Protein AF-K1SPH3-F1 (afdb_monomer_lite)

Sequence (187 aa):
MFMALGLVLYKLAVGRRSQKADWLALALIYAALWEISPVFGQTNLWMCGACNYLWATVGCCAFLLPWRYYLQQPFASTARMAAGMALAGLLAGWLSENTSAGMLVCLVLAGAVVFKRERRLPAWMATGLAGALVGFALLITARGNFNRASGFSDYDSLLTRYAMRFFACLNMLKDYALPLLFSFAIL

Structure (mmCIF, N/CA/C/O backbone):
data_AF-K1SPH3-F1
#
_entry.id   AF-K1SPH3-F1
#
loop_
_atom_site.group_PDB
_atom_site.id
_atom_site.type_symbol
_atom_site.label_atom_id
_atom_site.label_alt_id
_atom_site.label_comp_id
_atom_site.label_asym_id
_atom_site.label_entity_id
_atom_site.label_seq_id
_atom_site.pdbx_PDB_ins_code
_atom_site.Cartn_x
_atom_site.Cartn_y
_atom_site.Cartn_z
_atom_site.occupancy
_atom_site.B_iso_or_equiv
_atom_site.auth_seq_id
_atom_site.auth_comp_id
_atom_site.auth_asym_id
_atom_site.auth_atom_id
_atom_site.pdbx_PDB_model_num
ATOM 1 N N . MET A 1 1 ? -2.316 14.666 -7.159 1.00 85.19 1 MET A N 1
ATOM 2 C CA . MET A 1 1 ? -2.136 13.272 -6.691 1.00 85.19 1 MET A CA 1
ATOM 3 C C . MET A 1 1 ? -0.996 13.097 -5.702 1.00 85.19 1 MET A C 1
ATOM 5 O O . MET A 1 1 ? -1.220 12.431 -4.706 1.00 85.19 1 MET A O 1
ATOM 9 N N . PHE A 1 2 ? 0.167 13.731 -5.885 1.00 87.56 2 PHE A N 1
ATOM 10 C CA . PHE A 1 2 ? 1.271 13.633 -4.915 1.00 87.56 2 PHE A CA 1
ATOM 11 C C . PHE A 1 2 ? 0.861 14.073 -3.500 1.00 87.56 2 PHE A C 1
ATOM 13 O O . PHE A 1 2 ? 1.042 13.334 -2.537 1.00 87.56 2 PHE A O 1
ATOM 20 N N . MET A 1 3 ? 0.151 15.203 -3.400 1.00 90.38 3 MET A N 1
ATOM 21 C CA . MET A 1 3 ? -0.442 15.651 -2.134 1.00 90.38 3 MET A CA 1
ATOM 22 C C . MET A 1 3 ? -1.457 14.650 -1.552 1.00 90.38 3 MET A C 1
ATOM 24 O O . MET A 1 3 ? -1.537 14.444 -0.347 1.00 90.38 3 MET A O 1
ATOM 28 N N . ALA A 1 4 ? -2.237 13.988 -2.410 1.00 91.69 4 ALA A N 1
ATOM 29 C CA . ALA A 1 4 ? -3.205 12.991 -1.959 1.00 91.69 4 ALA A CA 1
ATOM 30 C C . ALA A 1 4 ? -2.499 11.758 -1.374 1.00 91.69 4 ALA A C 1
ATOM 32 O O . ALA A 1 4 ? -2.926 11.256 -0.338 1.00 91.69 4 ALA A O 1
ATOM 33 N N . LEU A 1 5 ? -1.393 11.316 -1.985 1.00 91.38 5 LEU A N 1
ATOM 34 C CA . LEU A 1 5 ? -0.586 10.212 -1.466 1.00 91.38 5 LEU A CA 1
ATOM 35 C C . LEU A 1 5 ? -0.052 10.526 -0.066 1.00 91.38 5 LEU A C 1
ATOM 37 O O . LEU A 1 5 ? -0.243 9.724 0.846 1.00 91.38 5 LEU A O 1
ATOM 41 N N . GLY A 1 6 ? 0.541 11.709 0.126 1.00 91.31 6 GLY A N 1
ATOM 42 C CA . GLY A 1 6 ? 1.043 12.136 1.435 1.00 91.31 6 GLY A CA 1
ATOM 43 C C . GLY A 1 6 ? -0.048 12.145 2.510 1.00 91.31 6 GLY A C 1
ATOM 44 O O . GLY A 1 6 ? 0.155 11.633 3.610 1.00 91.31 6 GLY A O 1
ATOM 45 N N . LEU A 1 7 ? -1.248 12.631 2.179 1.00 91.81 7 LEU A N 1
ATOM 46 C CA . LEU A 1 7 ? -2.390 12.630 3.100 1.00 91.81 7 LEU A CA 1
ATOM 47 C C . LEU A 1 7 ? -2.905 11.219 3.428 1.00 91.81 7 LEU A C 1
ATOM 49 O O . LEU A 1 7 ? -3.259 10.948 4.577 1.00 91.81 7 LEU A O 1
ATOM 53 N N . VAL A 1 8 ? -2.943 10.310 2.450 1.00 92.62 8 VAL A N 1
ATOM 54 C CA . VAL A 1 8 ? -3.337 8.908 2.667 1.00 92.62 8 VAL A CA 1
ATOM 55 C C . VAL A 1 8 ? -2.330 8.204 3.574 1.00 92.62 8 VAL A C 1
ATOM 57 O O . VAL A 1 8 ? -2.732 7.544 4.533 1.00 92.62 8 VAL A O 1
ATOM 60 N N . LEU A 1 9 ? -1.031 8.388 3.331 1.00 92.06 9 LEU A N 1
ATOM 61 C CA . LEU A 1 9 ? 0.030 7.843 4.182 1.00 92.06 9 LEU A CA 1
ATOM 62 C C . LEU A 1 9 ? -0.035 8.416 5.599 1.00 92.06 9 LEU A C 1
ATOM 64 O O . LEU A 1 9 ? 0.061 7.668 6.570 1.00 92.06 9 LEU A O 1
ATOM 68 N N . TYR A 1 10 ? -0.305 9.713 5.734 1.00 91.69 10 TYR A N 1
ATOM 69 C CA . TYR A 1 10 ? -0.516 10.346 7.033 1.00 91.69 10 TYR A CA 1
ATOM 70 C C . TYR A 1 10 ? -1.695 9.720 7.789 1.00 91.69 10 TYR A C 1
ATOM 72 O O . TYR A 1 10 ? -1.583 9.372 8.967 1.00 91.69 10 TYR A O 1
ATOM 80 N N . LYS A 1 11 ? -2.821 9.491 7.103 1.00 90.62 11 LYS A N 1
ATOM 81 C CA . LYS A 1 11 ? -3.987 8.805 7.677 1.00 90.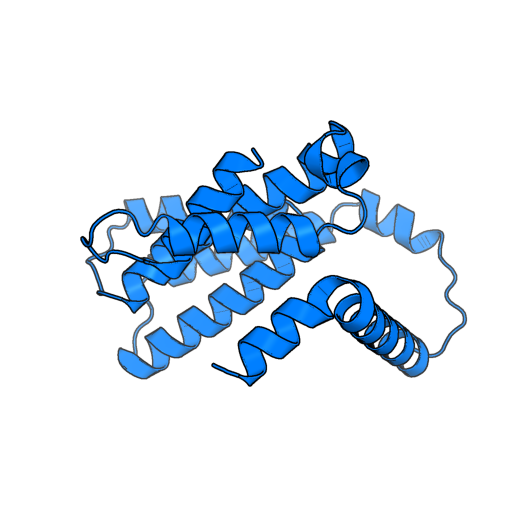62 11 LYS A CA 1
ATOM 82 C C . LYS A 1 11 ? -3.699 7.344 8.033 1.00 90.62 11 LYS A C 1
ATOM 84 O O . LYS A 1 11 ? -4.245 6.866 9.029 1.00 90.62 11 LYS A O 1
ATOM 89 N N . LEU A 1 12 ? -2.851 6.649 7.274 1.00 90.56 12 LEU A N 1
ATOM 90 C CA . LEU A 1 12 ? -2.391 5.297 7.606 1.00 90.56 12 LEU A CA 1
ATOM 91 C C . LEU A 1 12 ? -1.500 5.291 8.857 1.00 90.56 12 LEU A C 1
ATOM 93 O O . LEU A 1 12 ? -1.678 4.434 9.725 1.00 90.56 12 LEU A O 1
ATOM 97 N N . ALA A 1 13 ? -0.594 6.259 8.992 1.00 88.38 13 ALA A N 1
ATOM 98 C CA . ALA A 1 13 ? 0.291 6.378 10.147 1.00 88.38 13 ALA A CA 1
ATOM 99 C C . ALA A 1 13 ? -0.503 6.691 11.431 1.00 88.38 13 ALA A C 1
ATOM 101 O O . ALA A 1 13 ? -0.503 5.912 12.390 1.00 88.38 13 ALA A O 1
ATOM 102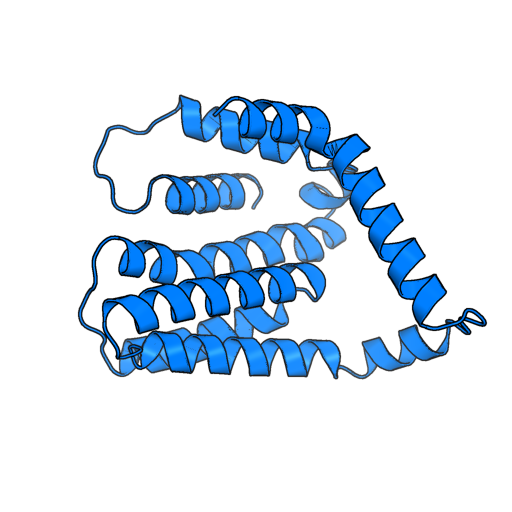 N N . VAL A 1 14 ? -1.270 7.784 11.423 1.00 85.62 14 VAL A N 1
ATOM 103 C CA . VAL A 1 14 ? -2.005 8.286 12.598 1.00 85.62 14 VAL A CA 1
ATOM 104 C C . VAL A 1 14 ? -3.216 7.405 12.946 1.00 85.62 14 VAL A C 1
ATOM 106 O O . VAL A 1 14 ? -3.554 7.192 14.119 1.00 85.62 14 VAL A O 1
ATOM 109 N N . GLY A 1 15 ? -3.875 6.833 11.938 1.00 82.88 15 GLY A N 1
ATOM 110 C CA . GLY A 1 15 ? -5.126 6.103 12.111 1.00 82.88 15 GLY A CA 1
ATOM 111 C C . GLY A 1 15 ? -6.285 7.023 12.533 1.00 82.88 15 GLY A C 1
ATOM 112 O O . GLY A 1 15 ? -6.415 8.141 12.042 1.00 82.88 15 GLY A O 1
ATOM 113 N N . ARG A 1 16 ? -7.133 6.563 13.462 1.00 76.31 16 ARG A N 1
ATOM 114 C CA . ARG A 1 16 ? -8.267 7.294 14.062 1.00 76.31 16 ARG A CA 1
ATOM 115 C C . ARG A 1 16 ? -7.891 8.182 15.260 1.00 76.31 16 ARG A C 1
ATOM 117 O O . ARG A 1 16 ? -8.782 8.632 15.975 1.00 76.31 16 ARG A O 1
ATOM 124 N N . ARG A 1 17 ? -6.603 8.419 15.545 1.00 74.31 17 ARG A N 1
ATOM 125 C CA . ARG A 1 17 ? -6.225 9.297 16.669 1.00 74.31 17 ARG A CA 1
ATOM 126 C C . ARG A 1 17 ? -6.732 10.721 16.406 1.00 74.31 17 ARG A C 1
ATOM 128 O O . ARG A 1 17 ? -6.399 11.318 15.392 1.00 74.31 17 ARG A O 1
ATOM 135 N N . SER A 1 18 ? -7.517 11.251 17.344 1.00 55.91 18 SER A N 1
ATOM 136 C CA . SER A 1 18 ? -8.140 12.586 17.296 1.00 55.91 18 SER A CA 1
ATOM 137 C C . SER A 1 18 ? -7.231 13.704 17.840 1.00 55.91 18 SER A C 1
ATOM 139 O O . SER A 1 18 ? -7.716 14.695 18.382 1.00 55.91 18 SER A O 1
ATOM 141 N N . GLN A 1 19 ? -5.911 13.533 17.773 1.00 58.91 19 GLN A N 1
ATOM 142 C CA . GLN A 1 19 ? -4.971 14.566 18.220 1.00 58.91 19 GLN A CA 1
ATOM 143 C C . GLN A 1 19 ? -4.793 15.636 17.132 1.00 58.91 19 GLN A C 1
ATOM 145 O O . GLN A 1 19 ? -5.097 15.386 15.963 1.00 58.91 19 GLN A O 1
ATOM 150 N N . LYS A 1 20 ? -4.334 16.835 17.530 1.00 63.78 20 LYS A N 1
ATOM 151 C CA . LYS A 1 20 ? -4.027 17.953 16.615 1.00 63.78 20 LYS A CA 1
ATOM 152 C C . LYS A 1 20 ? -3.194 17.452 15.432 1.00 63.78 20 LYS A C 1
ATOM 154 O O . LYS A 1 20 ? -2.385 16.542 15.603 1.00 63.78 20 LYS A O 1
ATOM 159 N N . ALA A 1 21 ? -3.398 18.047 14.254 1.00 70.88 21 ALA A N 1
ATOM 160 C CA . ALA A 1 21 ? -2.642 17.696 13.058 1.00 70.88 21 ALA A CA 1
ATOM 161 C C . ALA A 1 21 ? -1.137 17.754 13.358 1.00 70.88 21 ALA A C 1
ATOM 163 O O . ALA A 1 21 ? -0.579 18.824 13.594 1.00 70.88 21 ALA A O 1
ATOM 164 N N . ASP A 1 22 ? -0.513 16.580 13.407 1.00 83.00 22 ASP A N 1
ATOM 165 C CA . ASP A 1 22 ? 0.931 16.433 13.535 1.00 83.00 22 ASP A CA 1
ATOM 166 C C . ASP A 1 22 ? 1.595 16.852 12.218 1.00 83.00 22 ASP A C 1
ATOM 168 O O . ASP A 1 22 ? 1.797 16.053 11.298 1.00 83.00 22 ASP A O 1
ATOM 172 N N . TRP A 1 23 ? 1.855 18.155 12.109 1.00 85.06 23 TRP A N 1
ATOM 173 C CA . TRP A 1 23 ? 2.495 18.765 10.950 1.00 85.06 23 TRP A CA 1
ATOM 174 C C . TRP A 1 23 ? 3.916 18.244 10.737 1.00 85.06 23 TRP A C 1
ATOM 176 O O . TRP A 1 23 ? 4.358 18.175 9.592 1.00 85.06 23 TRP A O 1
ATOM 186 N N . LEU A 1 24 ? 4.604 17.834 11.809 1.00 86.06 24 LEU A N 1
ATOM 187 C CA . LEU A 1 24 ? 5.937 17.250 11.717 1.00 86.06 24 LEU A CA 1
ATOM 188 C C . LEU A 1 24 ? 5.866 15.884 11.036 1.00 86.06 24 LEU A C 1
ATOM 190 O O . LEU A 1 24 ? 6.592 15.649 10.075 1.00 86.06 24 LEU A O 1
ATOM 194 N N . ALA A 1 25 ? 4.943 15.015 11.456 1.00 85.56 25 ALA A N 1
ATOM 195 C CA . ALA A 1 25 ? 4.740 13.724 10.802 1.00 85.56 25 ALA A CA 1
ATOM 196 C C . ALA A 1 25 ? 4.363 13.883 9.319 1.00 85.56 25 ALA A C 1
ATOM 198 O O . ALA A 1 25 ? 4.867 13.150 8.471 1.00 85.56 25 ALA A O 1
ATOM 199 N N . LEU A 1 26 ? 3.516 14.862 8.980 1.00 88.19 26 LEU A N 1
ATOM 200 C CA . LEU A 1 26 ? 3.169 15.136 7.584 1.00 88.19 26 LEU A CA 1
ATOM 201 C C . LEU A 1 26 ? 4.380 15.631 6.773 1.00 88.19 26 LEU A C 1
ATOM 203 O O . LEU A 1 26 ? 4.586 15.171 5.650 1.00 88.19 26 LEU A O 1
ATOM 207 N N . ALA A 1 27 ? 5.193 16.528 7.337 1.00 89.00 27 ALA A N 1
ATOM 208 C CA . ALA A 1 27 ? 6.414 17.015 6.697 1.00 89.00 27 ALA A CA 1
ATOM 209 C C . ALA A 1 27 ? 7.428 15.882 6.472 1.00 89.00 27 ALA A C 1
ATOM 211 O O . ALA A 1 27 ? 7.970 15.761 5.375 1.00 89.00 27 ALA A O 1
ATOM 212 N N . LEU A 1 28 ? 7.619 15.007 7.465 1.00 89.00 28 LEU A N 1
ATOM 213 C CA . LEU A 1 28 ? 8.490 13.834 7.358 1.00 89.00 28 LEU A CA 1
ATOM 214 C C . LEU A 1 28 ? 8.012 12.857 6.280 1.00 89.00 28 LEU A C 1
ATOM 216 O O . LEU A 1 28 ? 8.832 12.324 5.540 1.00 89.00 28 LEU A O 1
ATOM 220 N N . ILE A 1 29 ? 6.699 12.656 6.134 1.00 91.12 29 ILE A N 1
ATOM 221 C CA . ILE A 1 29 ? 6.143 11.818 5.062 1.00 91.12 29 ILE A CA 1
ATOM 222 C C . ILE A 1 29 ? 6.465 12.404 3.685 1.00 91.12 29 ILE A C 1
ATOM 224 O O . ILE A 1 29 ? 6.890 11.666 2.800 1.00 91.12 29 ILE A O 1
ATOM 228 N N . TYR A 1 30 ? 6.292 13.712 3.482 1.00 91.31 30 TYR A N 1
ATOM 229 C CA . TYR A 1 30 ? 6.638 14.330 2.199 1.00 91.31 30 TYR A CA 1
ATOM 230 C C . TYR A 1 30 ? 8.143 14.328 1.931 1.00 91.31 30 TYR A C 1
ATOM 232 O O . TYR A 1 30 ? 8.538 14.096 0.791 1.00 91.31 30 TYR A O 1
ATOM 240 N N . ALA A 1 31 ? 8.973 14.520 2.958 1.00 88.44 31 ALA A N 1
ATOM 241 C CA . ALA A 1 31 ? 10.422 14.385 2.840 1.00 88.44 31 ALA A CA 1
ATOM 242 C C . ALA A 1 31 ? 10.821 12.950 2.453 1.00 88.44 31 ALA A C 1
ATOM 244 O O . ALA A 1 31 ? 11.624 12.759 1.547 1.00 88.44 31 ALA A O 1
ATOM 245 N N . ALA A 1 32 ? 10.196 11.937 3.059 1.00 87.12 32 ALA A N 1
ATOM 246 C CA . ALA A 1 32 ? 10.421 10.536 2.711 1.00 87.12 32 ALA A CA 1
ATOM 247 C C . ALA A 1 32 ? 9.972 10.209 1.277 1.00 87.12 32 ALA A C 1
ATOM 249 O O . ALA A 1 32 ? 10.670 9.501 0.557 1.00 87.12 32 ALA A O 1
ATOM 250 N N . LEU A 1 33 ? 8.823 10.739 0.840 1.00 87.88 33 LEU A N 1
ATOM 251 C CA . LEU A 1 33 ? 8.344 10.585 -0.538 1.00 87.88 33 LEU A CA 1
ATOM 252 C C . LEU A 1 33 ? 9.266 11.261 -1.558 1.00 87.88 33 LEU A C 1
ATOM 254 O O . LEU A 1 33 ? 9.389 10.772 -2.680 1.00 87.88 33 LEU A O 1
ATOM 258 N N . TRP A 1 34 ? 9.873 12.386 -1.184 1.00 85.75 34 TRP A N 1
ATOM 259 C CA . TRP A 1 34 ? 10.869 13.063 -2.003 1.00 85.75 34 TRP A CA 1
ATOM 260 C C . TRP A 1 34 ? 12.135 12.212 -2.142 1.00 85.75 34 TRP A C 1
ATOM 262 O O . TRP A 1 34 ? 12.570 11.967 -3.263 1.00 85.75 34 TRP A O 1
ATOM 272 N N . GLU A 1 35 ? 12.653 11.695 -1.026 1.00 83.44 35 GLU A N 1
ATOM 273 C CA . GLU A 1 35 ? 13.875 10.882 -0.979 1.00 83.44 35 GLU A CA 1
ATOM 274 C C . GLU A 1 35 ? 13.737 9.552 -1.736 1.00 83.44 35 GLU A C 1
ATOM 276 O O . GLU A 1 35 ? 14.570 9.214 -2.571 1.00 83.44 35 GLU A O 1
ATOM 281 N N . ILE A 1 36 ? 12.641 8.815 -1.508 1.00 82.94 36 ILE A N 1
ATOM 282 C CA . ILE A 1 36 ? 12.420 7.488 -2.114 1.00 82.94 36 ILE A CA 1
ATOM 283 C C . ILE A 1 36 ? 12.172 7.572 -3.624 1.00 82.94 36 ILE A C 1
ATOM 285 O O . ILE A 1 36 ? 12.205 6.551 -4.303 1.00 82.94 36 ILE A O 1
ATOM 289 N N . SER A 1 37 ? 11.873 8.746 -4.181 1.00 82.56 37 SER A N 1
ATOM 290 C CA . SER A 1 37 ? 11.490 8.881 -5.585 1.00 82.56 37 SER A CA 1
ATOM 291 C C . SER A 1 37 ? 12.723 9.076 -6.488 1.00 82.56 37 SER A C 1
ATOM 293 O O . SER A 1 37 ? 13.066 10.226 -6.774 1.00 82.56 37 SER A O 1
ATOM 295 N N . PRO A 1 38 ? 13.327 8.008 -7.064 1.00 72.88 38 PRO A N 1
ATOM 296 C CA . PRO A 1 38 ? 14.605 8.095 -7.782 1.00 72.88 38 PRO A CA 1
ATOM 297 C C . PRO A 1 38 ? 14.552 9.008 -9.014 1.00 72.88 38 PRO A C 1
ATOM 299 O O . PRO A 1 38 ? 15.552 9.607 -9.393 1.00 72.88 38 PRO A O 1
ATOM 302 N N . VAL A 1 39 ? 13.380 9.121 -9.655 1.00 81.88 39 VAL A N 1
ATOM 303 C CA . VAL A 1 39 ? 13.179 9.933 -10.863 1.00 81.88 39 VAL A CA 1
ATOM 304 C C . VAL A 1 39 ? 11.904 10.765 -10.729 1.00 81.88 39 VAL A C 1
ATOM 306 O O . VAL A 1 39 ? 10.898 10.527 -11.399 1.00 81.88 39 VAL A O 1
ATOM 309 N N . PHE A 1 40 ? 11.931 11.757 -9.834 1.00 82.94 40 PHE A N 1
ATOM 310 C CA . PHE A 1 40 ? 10.749 12.544 -9.455 1.00 82.94 40 PHE A CA 1
ATOM 311 C C . PHE A 1 40 ? 9.959 13.105 -10.647 1.00 82.94 40 PHE A C 1
ATOM 313 O O . PHE A 1 40 ? 8.733 12.996 -10.682 1.00 82.94 40 PHE A O 1
ATOM 320 N N . GLY A 1 41 ? 10.648 13.656 -11.651 1.00 81.94 41 GLY A N 1
ATOM 321 C CA . GLY A 1 41 ? 9.999 14.210 -12.840 1.00 81.94 41 GLY A CA 1
ATOM 322 C C . GLY A 1 41 ? 9.202 13.167 -13.627 1.00 81.94 41 GLY A C 1
ATOM 323 O O . GLY A 1 41 ? 8.058 13.419 -13.994 1.00 81.94 41 GLY A O 1
ATOM 324 N N . GLN A 1 42 ? 9.759 11.974 -13.833 1.00 82.62 42 GLN A N 1
ATOM 325 C CA . GLN A 1 42 ? 9.097 10.919 -14.603 1.00 82.62 42 GLN A CA 1
ATOM 326 C C . GLN A 1 42 ? 7.984 10.234 -13.806 1.00 82.62 42 GLN A C 1
ATOM 328 O O . GLN A 1 42 ? 6.953 9.893 -14.375 1.00 82.62 42 GLN A O 1
ATOM 333 N N . THR A 1 43 ? 8.159 10.063 -12.497 1.00 80.94 43 THR A N 1
ATOM 334 C CA . THR A 1 43 ? 7.195 9.338 -11.659 1.00 80.94 43 THR A CA 1
ATOM 335 C C . THR A 1 43 ? 6.029 10.217 -11.206 1.00 80.94 43 THR A C 1
ATOM 337 O O . THR A 1 43 ? 4.905 9.729 -11.106 1.00 80.94 43 THR A O 1
ATOM 340 N N . ASN A 1 44 ? 6.269 11.507 -10.937 1.00 85.06 44 ASN A N 1
ATOM 341 C CA . ASN A 1 44 ? 5.276 12.388 -10.312 1.00 85.06 44 ASN A CA 1
ATOM 342 C C . ASN A 1 44 ? 4.739 13.491 -11.231 1.00 85.06 44 ASN A C 1
ATOM 344 O O . ASN A 1 44 ? 3.579 13.875 -11.076 1.00 85.06 44 ASN A O 1
ATOM 348 N N . LEU A 1 45 ? 5.554 14.014 -12.156 1.00 85.81 45 LEU A N 1
ATOM 349 C CA . LEU A 1 45 ? 5.178 15.154 -13.007 1.00 85.81 45 LEU A CA 1
ATOM 350 C C . LEU A 1 45 ? 4.765 14.724 -14.418 1.00 85.81 45 LEU A C 1
ATOM 352 O O . LEU A 1 45 ? 3.849 15.304 -15.000 1.00 85.81 45 LEU A O 1
ATOM 356 N N . TRP A 1 46 ? 5.413 13.699 -14.971 1.00 90.00 46 TRP A N 1
ATOM 357 C CA . TRP A 1 46 ? 5.073 13.174 -16.285 1.00 90.00 46 TRP A CA 1
ATOM 358 C C . TRP A 1 46 ? 3.778 12.371 -16.227 1.00 90.00 46 TRP A C 1
ATOM 360 O O . TRP A 1 46 ? 3.649 11.431 -15.447 1.00 90.00 46 TRP A O 1
ATOM 370 N N . MET A 1 47 ? 2.824 12.720 -17.090 1.00 87.69 47 MET A N 1
ATOM 371 C CA . MET A 1 47 ? 1.472 12.159 -17.088 1.00 87.69 47 MET A CA 1
ATOM 372 C C . MET A 1 47 ? 1.454 10.624 -17.095 1.00 87.69 47 MET A C 1
ATOM 374 O O . MET A 1 47 ? 0.792 10.022 -16.254 1.00 87.69 47 MET A O 1
ATOM 378 N N . CYS A 1 48 ? 2.208 9.986 -17.998 1.00 85.50 48 CYS A N 1
ATOM 379 C CA . CYS A 1 48 ? 2.208 8.525 -18.127 1.00 85.50 48 CYS A CA 1
ATOM 380 C C . CYS A 1 48 ? 2.757 7.840 -16.867 1.00 85.50 48 CYS A C 1
ATOM 382 O O . CYS A 1 48 ? 2.154 6.892 -16.363 1.00 85.50 48 CYS A O 1
ATOM 384 N N . GLY A 1 49 ? 3.866 8.346 -16.322 1.00 85.12 49 GLY A N 1
ATOM 385 C CA . GLY A 1 49 ? 4.442 7.804 -15.093 1.00 85.12 49 GLY A CA 1
ATOM 386 C C . GLY A 1 49 ? 3.572 8.080 -13.867 1.00 85.12 49 GLY A C 1
ATOM 387 O O . GLY A 1 49 ? 3.343 7.176 -13.066 1.00 85.12 49 GLY A O 1
ATOM 388 N N . ALA A 1 50 ? 2.984 9.273 -13.761 1.00 86.12 50 ALA A N 1
ATOM 389 C CA . ALA A 1 50 ? 2.065 9.610 -12.681 1.00 86.12 50 ALA A CA 1
ATOM 390 C C . ALA A 1 50 ? 0.840 8.684 -12.680 1.00 86.12 50 ALA A C 1
ATOM 392 O O . ALA A 1 50 ? 0.486 8.146 -11.631 1.00 86.12 50 ALA A O 1
ATOM 393 N N . CYS A 1 51 ? 0.217 8.440 -13.834 1.00 84.88 51 CYS A N 1
ATOM 394 C CA . CYS A 1 51 ? -0.90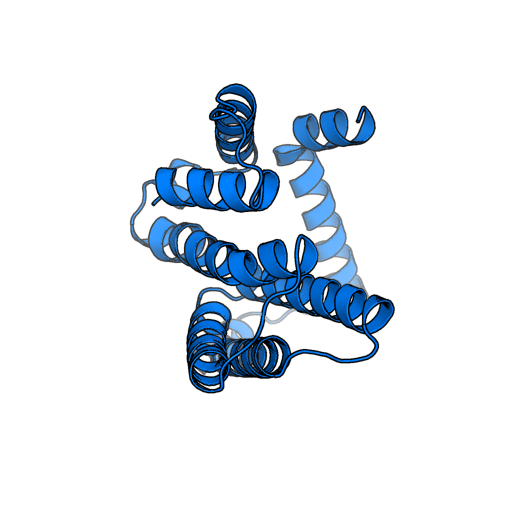9 7.511 -13.936 1.00 84.88 51 CYS A CA 1
ATOM 395 C C . CYS A 1 51 ? -0.522 6.078 -13.535 1.00 84.88 51 CYS A C 1
ATOM 397 O O . CYS A 1 51 ? -1.293 5.415 -12.846 1.00 84.88 51 CYS A O 1
ATOM 399 N N . ASN A 1 52 ? 0.673 5.615 -13.909 1.00 86.12 52 ASN A N 1
ATOM 400 C CA . ASN A 1 52 ? 1.096 4.236 -13.660 1.00 86.12 52 ASN A CA 1
ATOM 401 C C . ASN A 1 52 ? 1.584 3.980 -12.223 1.00 86.12 52 ASN A C 1
ATOM 403 O O . ASN A 1 52 ? 1.337 2.918 -11.657 1.00 86.12 52 ASN A O 1
ATOM 407 N N . TYR A 1 53 ? 2.287 4.940 -11.622 1.00 87.25 53 TYR A N 1
ATOM 408 C CA . TYR A 1 53 ? 2.912 4.767 -10.311 1.00 87.25 53 TYR A CA 1
ATOM 409 C C . TYR A 1 53 ? 2.173 5.541 -9.228 1.00 87.25 53 TYR A C 1
ATOM 411 O O . TYR A 1 53 ? 1.744 4.964 -8.229 1.00 87.25 53 TYR A O 1
ATOM 419 N N . LEU A 1 54 ? 1.983 6.845 -9.420 1.00 88.69 54 LEU A N 1
ATOM 420 C CA . LEU A 1 54 ? 1.455 7.714 -8.375 1.00 88.69 54 LEU A CA 1
ATOM 421 C C . LEU A 1 54 ? -0.028 7.440 -8.102 1.00 88.69 54 LEU A C 1
ATOM 423 O O . LEU A 1 54 ? -0.418 7.242 -6.953 1.00 88.69 54 LEU A O 1
ATOM 427 N N . TRP A 1 55 ? -0.853 7.383 -9.147 1.00 91.25 55 TRP A N 1
ATOM 428 C CA . TRP A 1 55 ? -2.289 7.117 -9.013 1.00 91.25 55 TRP A CA 1
ATOM 429 C C . TRP A 1 55 ? -2.551 5.699 -8.503 1.00 91.25 55 TRP A C 1
ATOM 431 O O . TRP A 1 55 ? -3.360 5.517 -7.592 1.00 91.25 55 TRP A O 1
ATOM 441 N N . ALA A 1 56 ? -1.815 4.716 -9.028 1.00 91.31 56 ALA A N 1
ATOM 442 C CA . ALA A 1 56 ? -1.890 3.338 -8.561 1.00 91.31 56 ALA A CA 1
ATOM 443 C C . ALA A 1 56 ? -1.553 3.221 -7.067 1.00 91.31 56 ALA A C 1
ATOM 445 O O . ALA A 1 56 ? -2.280 2.573 -6.312 1.00 91.31 56 ALA A O 1
ATOM 446 N N . THR A 1 57 ? -0.500 3.909 -6.619 1.00 92.06 57 THR A N 1
ATOM 447 C CA . THR A 1 57 ? -0.085 3.920 -5.210 1.00 92.06 57 THR A CA 1
ATOM 448 C C . THR A 1 57 ? -1.106 4.607 -4.318 1.00 92.06 57 THR A C 1
ATOM 450 O O . THR A 1 57 ? -1.451 4.058 -3.275 1.00 92.06 57 THR A O 1
ATOM 453 N N . VAL A 1 58 ? -1.672 5.745 -4.734 1.00 94.12 58 VAL A N 1
ATOM 454 C CA . VAL A 1 58 ? -2.769 6.390 -3.993 1.00 94.12 58 VAL A CA 1
ATOM 455 C C . VAL A 1 58 ? -3.943 5.426 -3.821 1.00 94.12 58 VAL A C 1
ATOM 457 O O . VAL A 1 58 ? -4.426 5.266 -2.703 1.00 94.12 58 VAL A O 1
ATOM 460 N N . GLY A 1 59 ? -4.375 4.759 -4.895 1.00 93.44 59 GLY A N 1
ATOM 461 C CA . GLY A 1 59 ? -5.495 3.817 -4.850 1.00 93.44 59 GLY A CA 1
ATOM 462 C C . GLY A 1 59 ? -5.229 2.618 -3.937 1.00 93.44 59 GLY A C 1
ATOM 463 O O . GLY A 1 59 ? -6.049 2.313 -3.068 1.00 93.44 59 GLY A O 1
ATOM 464 N N . CYS A 1 60 ? -4.057 1.992 -4.064 1.00 93.75 60 CYS A N 1
ATOM 465 C CA . CYS A 1 60 ? -3.663 0.855 -3.231 1.00 93.75 60 CYS A CA 1
ATOM 466 C C . CYS A 1 60 ? -3.546 1.241 -1.748 1.00 93.75 60 CYS A C 1
ATOM 468 O O . CYS A 1 60 ? -4.097 0.568 -0.877 1.00 93.75 60 CYS A O 1
ATOM 470 N N . CYS A 1 61 ? -2.881 2.357 -1.435 1.00 93.50 61 CYS A N 1
ATOM 471 C CA . CYS A 1 61 ? -2.750 2.830 -0.057 1.00 93.50 61 CYS A CA 1
ATOM 472 C C . CYS A 1 61 ? -4.101 3.259 0.534 1.00 93.50 61 CYS A C 1
ATOM 474 O O . CYS A 1 61 ? -4.374 2.985 1.703 1.00 93.50 61 CYS A O 1
ATOM 476 N N . ALA A 1 62 ? -4.976 3.887 -0.256 1.00 94.00 62 ALA A N 1
ATOM 477 C CA . ALA A 1 62 ? -6.310 4.264 0.201 1.00 94.00 62 ALA A CA 1
ATOM 478 C C . ALA A 1 62 ? -7.153 3.027 0.549 1.00 94.00 62 ALA A C 1
ATOM 480 O O . ALA A 1 62 ? -7.852 3.030 1.564 1.00 94.00 62 ALA A O 1
ATOM 481 N N . PHE A 1 63 ? -7.029 1.943 -0.223 1.00 94.81 63 PHE A N 1
ATOM 482 C CA . PHE A 1 63 ? -7.701 0.673 0.063 1.00 94.81 63 PHE A CA 1
ATOM 483 C C . PHE A 1 63 ? -7.245 0.022 1.382 1.00 94.81 63 PHE A C 1
ATOM 485 O O . PHE A 1 63 ? -8.016 -0.705 2.009 1.00 94.81 63 PHE A O 1
ATOM 492 N N . LEU A 1 64 ? -6.033 0.321 1.863 1.00 94.00 64 LEU A N 1
ATOM 493 C CA . LEU A 1 64 ? -5.534 -0.157 3.158 1.00 94.00 64 LEU A CA 1
ATOM 494 C C . LEU A 1 64 ? -6.116 0.610 4.362 1.00 94.00 64 LEU A C 1
ATOM 496 O O . LEU A 1 64 ? -6.044 0.118 5.491 1.00 94.00 64 LEU A O 1
ATOM 500 N N . LEU A 1 65 ? -6.720 1.789 4.167 1.00 93.00 65 LEU A N 1
ATOM 501 C CA . LEU A 1 65 ? -7.231 2.613 5.273 1.00 93.00 65 LEU A CA 1
ATOM 502 C C . LEU A 1 65 ? -8.306 1.910 6.127 1.00 93.00 65 LEU A C 1
ATOM 504 O O . LEU A 1 65 ? -8.166 1.908 7.354 1.00 93.00 65 LEU A O 1
ATOM 508 N N . PRO A 1 66 ? -9.347 1.267 5.555 1.00 91.38 66 PRO A N 1
ATOM 509 C CA . PRO A 1 66 ? -10.347 0.551 6.351 1.00 91.38 66 PRO A CA 1
ATOM 510 C C . PRO A 1 66 ? -9.736 -0.575 7.195 1.00 91.38 66 PRO A C 1
ATOM 512 O O . PRO A 1 66 ? -10.123 -0.756 8.350 1.00 91.38 66 PRO A O 1
ATOM 515 N N . TRP A 1 67 ? -8.736 -1.279 6.654 1.00 91.25 67 TRP A N 1
ATOM 516 C CA . TRP A 1 67 ? -7.992 -2.340 7.342 1.00 91.25 67 TRP A CA 1
ATOM 517 C C . TRP A 1 67 ? -7.215 -1.787 8.534 1.00 91.25 67 TRP A C 1
ATOM 519 O O . TRP A 1 67 ? -7.323 -2.295 9.652 1.00 91.25 67 TRP A O 1
ATOM 529 N N . ARG A 1 68 ? -6.502 -0.678 8.321 1.00 91.75 68 ARG A N 1
ATOM 530 C CA . ARG A 1 68 ? -5.768 0.038 9.367 1.00 91.7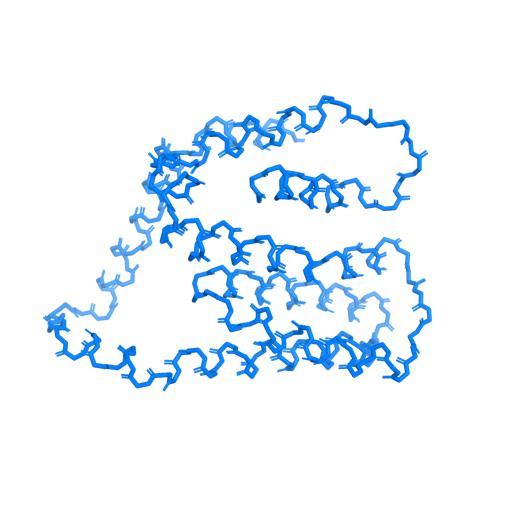5 68 ARG A CA 1
ATOM 531 C C . ARG A 1 68 ? -6.677 0.524 10.496 1.00 91.75 68 ARG A C 1
ATOM 533 O O . ARG A 1 68 ? -6.270 0.481 11.660 1.00 91.75 68 ARG A O 1
ATOM 540 N N . TYR A 1 69 ? -7.876 1.004 10.170 1.00 90.62 69 TYR A N 1
ATOM 541 C CA . TYR A 1 69 ? -8.851 1.471 11.156 1.00 90.62 69 TYR A CA 1
ATOM 542 C C . TYR A 1 69 ? -9.481 0.328 11.944 1.00 90.62 69 TYR A C 1
ATOM 544 O O . TYR A 1 69 ? -9.649 0.470 13.153 1.00 90.62 69 TYR A O 1
ATOM 552 N N . TYR A 1 70 ? -9.766 -0.803 11.296 1.00 89.81 70 TYR A N 1
ATOM 553 C CA . TYR A 1 70 ? -10.297 -1.985 11.972 1.00 89.81 70 TYR A CA 1
ATOM 554 C C . TYR A 1 70 ? -9.294 -2.566 12.973 1.00 89.81 70 TYR A C 1
ATOM 556 O O . TYR A 1 70 ? -9.651 -2.838 14.115 1.00 89.81 70 TYR A O 1
ATOM 564 N N . LEU A 1 71 ? -8.016 -2.670 12.585 1.00 88.00 71 LEU A N 1
ATOM 565 C CA . LEU A 1 71 ? -6.940 -3.109 13.485 1.00 88.00 71 LEU A CA 1
ATOM 566 C C . LEU A 1 71 ? -6.836 -2.241 14.748 1.00 88.00 71 LEU A C 1
ATOM 568 O O . LEU A 1 71 ? -6.483 -2.731 15.821 1.00 88.00 71 LEU A O 1
ATOM 572 N N . GLN A 1 72 ? -7.148 -0.951 14.619 1.00 88.00 72 GLN A N 1
ATOM 573 C CA . GLN A 1 72 ? -7.147 0.002 15.721 1.00 88.00 72 GLN A CA 1
ATOM 574 C C . GLN A 1 72 ? -8.360 -0.175 16.635 1.00 88.00 72 GLN A C 1
ATOM 576 O O . GLN A 1 72 ? -8.207 -0.278 17.851 1.00 88.00 72 GLN A O 1
ATOM 581 N N . GLN A 1 73 ? -9.555 -0.187 16.048 1.00 86.38 73 GLN A N 1
ATOM 582 C CA . GLN A 1 73 ? -10.816 -0.405 16.741 1.00 86.38 73 GLN A CA 1
ATOM 583 C C . GLN A 1 73 ? -11.773 -1.167 15.817 1.00 86.38 73 GLN A C 1
ATOM 585 O O . GLN A 1 73 ? -12.201 -0.601 14.801 1.00 86.38 73 GLN A O 1
ATOM 590 N N . PRO A 1 74 ? -12.132 -2.416 16.168 1.00 86.19 74 PRO A N 1
ATOM 591 C CA . PRO A 1 74 ? -13.107 -3.192 15.418 1.00 86.19 74 PRO A CA 1
ATOM 592 C C . PRO A 1 74 ? -14.443 -2.454 15.327 1.00 86.19 74 PRO A C 1
ATOM 594 O O . PRO A 1 74 ? -14.875 -1.794 16.272 1.00 86.19 74 PRO A O 1
ATOM 597 N N . PHE A 1 75 ? -15.106 -2.558 14.181 1.00 87.44 75 PHE A N 1
ATOM 598 C CA . PHE A 1 75 ? -16.417 -1.956 13.952 1.00 87.44 75 PHE A CA 1
ATOM 599 C C . PHE A 1 75 ? -17.330 -2.935 13.214 1.00 87.44 75 PHE A C 1
ATOM 601 O O . PHE A 1 75 ? -16.864 -3.830 12.507 1.00 87.44 75 PHE A O 1
ATOM 608 N N . ALA A 1 76 ? -18.643 -2.765 13.381 1.00 83.25 76 ALA A N 1
ATOM 609 C CA . ALA A 1 76 ? -19.632 -3.644 12.773 1.00 83.25 76 ALA A CA 1
ATOM 610 C C . ALA A 1 76 ? -19.608 -3.538 11.242 1.00 83.25 76 ALA A C 1
ATOM 612 O O . ALA A 1 76 ? -19.581 -2.446 10.675 1.00 83.25 76 ALA A O 1
ATOM 613 N N . SER A 1 77 ? -19.653 -4.687 10.571 1.00 81.50 77 SER A N 1
ATOM 614 C CA . SER A 1 77 ? -19.677 -4.760 9.113 1.00 81.50 77 SER A CA 1
ATOM 615 C C . SER A 1 77 ? -21.076 -5.032 8.582 1.00 81.50 77 SER A C 1
ATOM 617 O O . SER A 1 77 ? -21.760 -5.928 9.067 1.00 81.50 77 SER A O 1
ATOM 619 N N . THR A 1 78 ? -21.478 -4.316 7.535 1.00 89.12 78 THR A N 1
ATOM 620 C CA . THR A 1 78 ? -22.741 -4.553 6.817 1.00 89.12 78 THR A CA 1
ATOM 621 C C . THR A 1 78 ? -22.484 -5.283 5.496 1.00 89.12 78 THR A C 1
ATOM 623 O O . THR A 1 78 ? -21.424 -5.112 4.897 1.00 89.12 78 THR A O 1
ATOM 626 N N . ALA A 1 79 ? -23.469 -6.019 4.971 1.00 87.38 79 ALA A N 1
ATOM 627 C CA . ALA A 1 79 ? -23.376 -6.666 3.653 1.00 87.38 79 ALA A CA 1
ATOM 628 C C . ALA A 1 79 ? -23.006 -5.684 2.519 1.00 87.38 79 ALA A C 1
ATOM 630 O O . ALA A 1 79 ? -22.166 -5.992 1.678 1.00 87.38 79 ALA A O 1
ATOM 631 N N . ARG A 1 80 ? -23.546 -4.455 2.555 1.00 89.50 80 ARG A N 1
ATOM 632 C CA . ARG A 1 80 ? -23.176 -3.371 1.623 1.00 89.50 80 ARG A CA 1
ATOM 633 C C . ARG A 1 80 ? -21.685 -3.033 1.668 1.00 89.50 80 ARG A C 1
ATOM 635 O O . ARG A 1 80 ? -21.078 -2.814 0.627 1.00 89.50 80 ARG A O 1
ATOM 642 N N . MET A 1 81 ? -21.090 -3.025 2.862 1.00 91.12 81 MET A N 1
ATOM 643 C CA . MET A 1 81 ? -19.656 -2.790 3.020 1.00 91.12 81 MET A CA 1
ATOM 644 C C . MET A 1 81 ? -18.843 -3.949 2.442 1.00 91.12 81 MET A C 1
ATOM 646 O O . MET A 1 81 ? -17.839 -3.705 1.787 1.00 91.12 81 MET A O 1
ATOM 650 N N . ALA A 1 82 ? -19.284 -5.195 2.624 1.00 91.25 82 ALA A N 1
ATOM 651 C CA . ALA A 1 82 ? -18.599 -6.347 2.044 1.00 91.25 82 ALA A CA 1
ATOM 652 C C . ALA A 1 82 ? -18.617 -6.328 0.506 1.00 91.25 82 ALA A C 1
ATOM 654 O O . ALA A 1 82 ? -17.582 -6.577 -0.113 1.00 91.25 82 ALA A O 1
ATOM 655 N N . ALA A 1 83 ? -19.749 -5.965 -0.105 1.00 92.56 83 ALA A N 1
ATOM 656 C CA . ALA A 1 83 ? -19.855 -5.792 -1.555 1.00 92.56 83 ALA A CA 1
ATOM 657 C C . ALA A 1 83 ? -18.993 -4.619 -2.060 1.00 92.56 83 ALA A C 1
ATOM 659 O O . ALA A 1 83 ? -18.246 -4.768 -3.025 1.00 92.56 83 ALA A O 1
ATOM 660 N N . GLY A 1 84 ? -19.032 -3.476 -1.366 1.00 93.62 84 GLY A N 1
ATOM 661 C CA . GLY A 1 84 ? -18.201 -2.317 -1.698 1.00 93.62 84 GLY A CA 1
ATOM 662 C C . GLY A 1 84 ? -16.704 -2.619 -1.600 1.00 93.62 84 GLY A C 1
ATOM 663 O O . GLY A 1 84 ? -15.942 -2.236 -2.482 1.00 93.62 84 GLY A O 1
ATOM 664 N N . MET A 1 85 ? -16.286 -3.368 -0.577 1.00 93.31 85 MET A N 1
ATOM 665 C CA . MET A 1 85 ? -14.893 -3.784 -0.406 1.00 93.31 85 MET A CA 1
ATOM 666 C C . MET A 1 85 ? -14.452 -4.799 -1.458 1.00 93.31 85 MET A C 1
ATOM 668 O O . MET A 1 85 ? -13.301 -4.743 -1.872 1.00 93.31 85 MET A O 1
ATOM 672 N N . ALA A 1 86 ? -15.345 -5.672 -1.936 1.00 93.81 86 ALA A N 1
ATOM 673 C CA . ALA A 1 86 ? -15.043 -6.580 -3.042 1.00 93.81 86 ALA A CA 1
ATOM 674 C C . ALA A 1 86 ? -14.732 -5.810 -4.335 1.00 93.81 86 ALA A C 1
ATOM 676 O O . ALA A 1 86 ? -13.710 -6.059 -4.970 1.00 93.81 86 ALA A O 1
ATOM 677 N N . LEU A 1 87 ? -15.577 -4.834 -4.691 1.00 95.00 87 LEU A N 1
ATOM 678 C CA . LEU A 1 87 ? -15.368 -3.986 -5.868 1.00 95.00 87 LEU A CA 1
ATOM 679 C C . LEU A 1 87 ? -14.135 -3.090 -5.715 1.00 95.00 87 LEU A C 1
ATOM 681 O O . LEU A 1 87 ? -13.324 -2.996 -6.631 1.00 95.00 87 LEU A O 1
ATOM 685 N N . ALA A 1 88 ? -13.958 -2.464 -4.550 1.00 94.50 88 ALA A N 1
ATOM 686 C CA . ALA A 1 88 ? -12.781 -1.645 -4.279 1.00 94.50 88 ALA A CA 1
ATOM 687 C C . ALA A 1 88 ? -11.491 -2.480 -4.312 1.00 94.50 88 ALA A C 1
ATOM 689 O O . ALA A 1 88 ? -10.486 -2.022 -4.848 1.00 94.50 88 ALA A O 1
ATOM 690 N N . GLY A 1 89 ? -11.539 -3.716 -3.805 1.00 94.00 89 GLY A N 1
ATOM 691 C CA . GLY A 1 89 ? -10.442 -4.673 -3.886 1.00 94.00 89 GLY A CA 1
ATOM 692 C C . GLY A 1 89 ? -10.117 -5.024 -5.332 1.00 94.00 89 GLY A C 1
ATOM 693 O O . GLY A 1 89 ? -8.962 -4.911 -5.725 1.00 94.00 89 GLY A O 1
ATOM 694 N N . LEU A 1 90 ? -11.128 -5.363 -6.140 1.00 95.25 90 LEU A N 1
ATOM 695 C CA . LEU A 1 90 ? -10.971 -5.650 -7.571 1.00 95.25 90 LEU A CA 1
ATOM 696 C C . LEU A 1 90 ? -10.254 -4.511 -8.300 1.00 95.25 90 LEU A C 1
ATOM 698 O O . LEU A 1 90 ? -9.270 -4.749 -8.996 1.00 95.25 90 LEU A O 1
ATOM 702 N N . LEU A 1 91 ? -10.714 -3.276 -8.101 1.00 94.19 91 LEU A N 1
ATOM 703 C CA . LEU A 1 91 ? -10.101 -2.106 -8.721 1.00 94.19 91 LEU A CA 1
ATOM 704 C C . LEU A 1 91 ? -8.670 -1.893 -8.219 1.00 94.19 91 LEU A C 1
ATOM 706 O O . LEU A 1 91 ? -7.774 -1.722 -9.035 1.00 94.19 91 LEU A O 1
ATOM 710 N N . ALA A 1 92 ? -8.432 -1.961 -6.906 1.00 92.62 92 ALA A N 1
ATOM 711 C CA . ALA A 1 92 ? -7.106 -1.751 -6.323 1.00 92.62 92 ALA A CA 1
ATOM 712 C C . ALA A 1 92 ? -6.088 -2.825 -6.750 1.00 92.62 92 ALA A C 1
ATOM 714 O O . ALA A 1 92 ? -4.917 -2.520 -6.981 1.00 92.62 92 ALA A O 1
ATOM 715 N N . GLY A 1 93 ? -6.527 -4.078 -6.892 1.00 91.94 93 GLY A N 1
ATOM 716 C CA . GLY A 1 93 ? -5.708 -5.183 -7.394 1.00 91.94 93 GLY A CA 1
ATOM 717 C C . GLY A 1 93 ? -5.308 -5.023 -8.863 1.00 91.94 93 GLY A C 1
ATOM 718 O O . GLY A 1 93 ? -4.277 -5.548 -9.269 1.00 91.94 93 GLY A O 1
ATOM 719 N N . TRP A 1 94 ? -6.089 -4.270 -9.641 1.00 93.19 94 TRP A N 1
ATOM 720 C CA . TRP A 1 94 ? -5.876 -4.057 -11.074 1.00 93.19 94 TRP A CA 1
ATOM 721 C C . TRP A 1 94 ? -5.017 -2.814 -11.392 1.00 93.19 94 TRP A C 1
ATOM 723 O O . TRP A 1 94 ? -4.698 -2.555 -12.547 1.00 93.19 94 TRP A O 1
ATOM 733 N N . LEU A 1 95 ? -4.612 -2.021 -10.397 1.00 89.31 95 LEU A N 1
ATOM 734 C CA . LEU A 1 95 ? -3.936 -0.746 -10.663 1.00 89.31 95 LEU A CA 1
ATOM 735 C C . LEU A 1 95 ? -2.496 -0.898 -11.168 1.00 89.31 95 LEU A C 1
ATOM 737 O O . LEU A 1 95 ? -2.119 -0.220 -12.120 1.00 89.31 95 LEU A O 1
ATOM 741 N N . SER A 1 96 ? -1.665 -1.711 -10.511 1.00 89.50 96 SER A N 1
ATOM 742 C CA . SER A 1 96 ? -0.247 -1.835 -10.871 1.00 89.50 96 SER A CA 1
ATOM 743 C C . SER A 1 96 ? 0.368 -3.111 -10.318 1.00 89.50 96 SER A C 1
ATOM 745 O O . SER A 1 96 ? 0.187 -3.435 -9.151 1.00 89.50 96 SER A O 1
ATOM 747 N N . GLU A 1 97 ? 1.157 -3.818 -11.124 1.00 86.88 97 GLU A N 1
ATOM 748 C CA . GLU A 1 97 ? 1.688 -5.142 -10.773 1.00 86.88 97 GLU A CA 1
ATOM 749 C C . GLU A 1 97 ? 2.523 -5.121 -9.494 1.00 86.88 97 GLU A C 1
ATOM 751 O O . GLU A 1 97 ? 2.335 -5.941 -8.600 1.00 86.88 97 GLU A O 1
ATOM 756 N N . ASN A 1 98 ? 3.433 -4.156 -9.381 1.00 85.88 98 ASN A N 1
ATOM 757 C CA . ASN A 1 98 ? 4.321 -4.075 -8.228 1.00 85.88 98 ASN A CA 1
ATOM 758 C C . ASN A 1 98 ? 3.557 -3.587 -6.986 1.00 85.88 98 ASN A C 1
ATOM 760 O O . ASN A 1 98 ? 3.561 -4.223 -5.931 1.00 85.88 98 ASN A O 1
ATOM 764 N N . THR A 1 99 ? 2.827 -2.480 -7.125 1.00 88.62 99 THR A N 1
ATOM 765 C CA . THR A 1 99 ? 2.159 -1.839 -5.989 1.00 88.62 99 THR A CA 1
ATOM 766 C C . THR A 1 99 ? 0.992 -2.668 -5.451 1.00 88.62 99 THR A C 1
ATOM 768 O O . THR A 1 99 ? 0.833 -2.788 -4.233 1.00 88.62 99 THR A O 1
ATOM 771 N N . SER A 1 100 ? 0.205 -3.292 -6.329 1.00 90.06 100 SER A N 1
ATOM 772 C CA . SER A 1 100 ? -0.895 -4.173 -5.934 1.00 90.06 100 SER A CA 1
ATOM 773 C C . SER A 1 100 ? -0.375 -5.458 -5.279 1.00 90.06 100 SER A C 1
ATOM 775 O O . SER A 1 100 ? -0.984 -5.917 -4.312 1.00 90.06 100 SER A O 1
ATOM 777 N N . ALA A 1 101 ? 0.779 -5.997 -5.702 1.00 89.62 101 ALA A N 1
ATOM 778 C CA . ALA A 1 101 ? 1.424 -7.118 -5.011 1.00 89.62 101 ALA A CA 1
ATOM 779 C C . ALA A 1 101 ? 1.844 -6.741 -3.579 1.00 89.62 101 ALA A C 1
ATOM 781 O O . ALA A 1 101 ? 1.533 -7.466 -2.632 1.00 89.62 101 ALA A O 1
ATOM 782 N N . GLY A 1 102 ? 2.478 -5.576 -3.396 1.00 90.25 102 GLY A N 1
ATOM 783 C CA . GLY A 1 102 ? 2.820 -5.060 -2.066 1.00 90.25 102 GLY A CA 1
ATOM 784 C C . GLY A 1 102 ? 1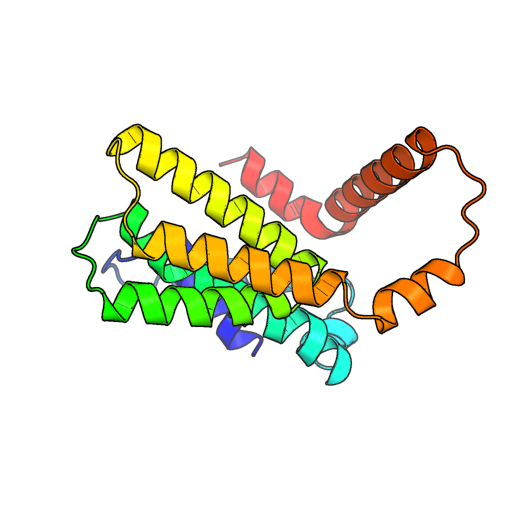.585 -4.855 -1.179 1.00 90.25 102 GLY A C 1
ATOM 785 O O . GLY A 1 102 ? 1.573 -5.241 -0.010 1.00 90.25 102 GLY A O 1
ATOM 786 N N . MET A 1 103 ? 0.502 -4.324 -1.751 1.00 94.38 103 MET A N 1
ATOM 787 C CA . MET A 1 103 ? -0.781 -4.193 -1.060 1.00 94.38 103 MET A CA 1
ATOM 788 C C . MET A 1 103 ? -1.346 -5.554 -0.631 1.00 94.38 103 MET A C 1
ATOM 790 O O . MET A 1 103 ? -1.772 -5.682 0.514 1.00 94.38 103 MET A O 1
ATOM 794 N N . LEU A 1 104 ? -1.331 -6.576 -1.496 1.00 94.31 104 LEU A N 1
ATOM 795 C CA . LEU A 1 104 ? -1.806 -7.926 -1.162 1.00 94.31 104 LEU A CA 1
ATOM 796 C C . LEU A 1 104 ? -1.065 -8.518 0.041 1.00 94.31 104 LEU A C 1
ATOM 798 O O . LEU A 1 104 ? -1.707 -9.075 0.932 1.00 94.31 104 LEU A O 1
ATOM 802 N N . VAL A 1 105 ? 0.258 -8.340 0.115 1.00 93.69 105 VAL A N 1
ATOM 803 C CA . VAL A 1 105 ? 1.052 -8.762 1.280 1.00 93.69 105 VAL A CA 1
ATOM 804 C C . VAL A 1 105 ? 0.554 -8.065 2.549 1.00 93.69 105 VAL A C 1
ATOM 806 O O . VAL A 1 105 ? 0.278 -8.731 3.548 1.00 93.69 105 VAL A O 1
ATOM 809 N N . CYS A 1 106 ? 0.349 -6.745 2.506 1.00 93.19 106 CYS A N 1
ATOM 810 C CA . CYS A 1 106 ? -0.199 -5.991 3.636 1.00 93.19 106 CYS A CA 1
ATOM 811 C C . CYS A 1 106 ? -1.590 -6.492 4.064 1.00 93.19 106 CYS A C 1
ATOM 813 O O . CYS A 1 106 ? -1.856 -6.594 5.262 1.00 93.19 106 CYS A O 1
ATOM 815 N N . LEU A 1 107 ? -2.468 -6.832 3.114 1.00 93.44 107 LEU A N 1
ATOM 816 C CA . LEU A 1 107 ? -3.809 -7.359 3.395 1.00 93.44 107 LEU A CA 1
ATOM 817 C C . LEU A 1 107 ? -3.751 -8.732 4.073 1.00 93.44 107 LEU A C 1
ATOM 819 O O . LEU A 1 107 ? -4.461 -8.959 5.052 1.00 93.44 107 LEU A O 1
ATOM 823 N N . VAL A 1 108 ? -2.889 -9.634 3.592 1.00 94.31 108 VAL A N 1
ATOM 824 C CA . VAL A 1 108 ? -2.695 -10.965 4.187 1.00 94.31 108 VAL A CA 1
ATOM 825 C C . VAL A 1 108 ? -2.154 -10.843 5.609 1.00 94.31 108 VAL A C 1
ATOM 827 O O . VAL A 1 108 ? -2.689 -11.476 6.518 1.00 94.31 108 VAL A O 1
ATOM 830 N N . LEU A 1 109 ? -1.153 -9.987 5.833 1.00 93.50 109 LEU A N 1
ATOM 831 C CA . LEU A 1 109 ? -0.598 -9.742 7.167 1.00 93.50 109 LEU A CA 1
ATOM 832 C C . LEU A 1 109 ? -1.643 -9.137 8.115 1.00 93.50 109 LEU A C 1
ATOM 834 O O . LEU A 1 109 ? -1.821 -9.626 9.231 1.00 93.50 109 LEU A O 1
ATOM 838 N N . ALA A 1 110 ? -2.381 -8.118 7.670 1.00 92.00 110 ALA A N 1
ATOM 839 C CA . ALA A 1 110 ? -3.450 -7.507 8.458 1.00 92.00 110 ALA A CA 1
ATOM 840 C C . ALA A 1 110 ? -4.566 -8.514 8.786 1.00 92.00 110 ALA A C 1
ATOM 842 O O . ALA A 1 110 ? -5.032 -8.575 9.926 1.00 92.00 110 ALA A O 1
ATOM 843 N N . GLY A 1 111 ? -4.956 -9.345 7.816 1.00 90.94 111 GLY A N 1
ATOM 844 C CA . GLY A 1 111 ? -5.914 -10.430 8.006 1.00 90.94 111 GLY A CA 1
ATOM 845 C C . GLY A 1 111 ? -5.421 -11.479 9.004 1.00 90.94 111 GLY A C 1
ATOM 846 O O . GLY A 1 111 ? -6.173 -11.870 9.894 1.00 90.94 111 GLY A O 1
ATOM 847 N N . ALA A 1 112 ? -4.151 -11.883 8.927 1.00 91.88 112 ALA A N 1
ATOM 848 C CA . ALA A 1 112 ? -3.546 -12.830 9.862 1.00 91.88 112 ALA A CA 1
ATOM 849 C C . ALA A 1 112 ? -3.539 -12.293 11.304 1.00 91.88 112 ALA A C 1
ATOM 851 O O . ALA A 1 112 ? -3.865 -13.028 12.239 1.00 91.88 112 ALA A O 1
ATOM 852 N N . VAL A 1 113 ? -3.237 -11.003 11.492 1.00 92.56 113 VAL A N 1
ATOM 853 C CA . VAL A 1 113 ? -3.292 -10.342 12.808 1.00 92.56 113 VAL A CA 1
ATOM 854 C C . VAL A 1 113 ? -4.719 -10.335 13.365 1.00 92.56 113 VAL A C 1
ATOM 856 O O . VAL A 1 113 ? -4.917 -10.703 14.526 1.00 92.56 113 VAL A O 1
ATOM 859 N N . VAL A 1 114 ? -5.722 -9.979 12.554 1.00 90.88 114 VAL A N 1
ATOM 860 C CA . VAL A 1 114 ? -7.136 -10.008 12.978 1.00 90.88 114 VAL A CA 1
ATOM 861 C C . VAL A 1 114 ? -7.583 -11.428 13.306 1.00 90.88 114 VAL A C 1
ATOM 863 O O . VAL A 1 114 ? -8.165 -11.656 14.364 1.00 90.88 114 VAL A O 1
ATOM 866 N N . PHE A 1 115 ? -7.252 -12.403 12.462 1.00 89.81 115 PHE A N 1
ATOM 867 C CA . PHE A 1 115 ? -7.602 -13.801 12.693 1.00 89.81 115 PHE A CA 1
ATOM 868 C C . PHE A 1 115 ? -6.980 -14.343 13.986 1.00 89.81 115 PHE A C 1
ATOM 870 O O . PHE A 1 115 ? -7.644 -15.048 14.745 1.00 89.81 115 PHE A O 1
ATOM 877 N N . LYS A 1 116 ? -5.733 -13.965 14.295 1.00 91.00 116 LYS A N 1
ATOM 878 C CA . LYS A 1 116 ? -5.077 -14.334 15.556 1.00 91.00 116 LYS A CA 1
ATOM 879 C C . LYS A 1 116 ? -5.773 -13.719 16.776 1.00 91.00 116 LYS A C 1
ATOM 881 O O . LYS A 1 116 ? -5.878 -14.391 17.799 1.00 91.00 116 LYS A O 1
ATOM 886 N N . ARG A 1 117 ? -6.245 -12.470 16.676 1.00 87.56 117 ARG A N 1
ATOM 887 C CA . ARG A 1 117 ? -6.885 -11.729 17.779 1.00 87.56 117 ARG A CA 1
ATOM 888 C C . ARG A 1 117 ? -8.338 -12.142 18.021 1.00 87.56 117 ARG A C 1
ATOM 890 O O . ARG A 1 117 ? -8.732 -12.319 19.166 1.00 87.56 117 ARG A O 1
ATOM 897 N N . GLU A 1 118 ? -9.126 -12.275 16.959 1.00 84.88 118 GLU A N 1
ATOM 898 C CA . GLU A 1 118 ? -10.588 -12.418 17.033 1.00 84.88 118 GLU A CA 1
ATOM 899 C C . GLU A 1 118 ? -11.078 -13.822 16.649 1.00 84.88 118 GLU A C 1
ATOM 901 O O . GLU A 1 118 ? -12.261 -14.122 16.799 1.00 84.88 118 GLU A O 1
ATOM 906 N N . ARG A 1 119 ? -10.195 -14.694 16.132 1.00 85.00 119 ARG A N 1
ATOM 907 C CA . ARG A 1 119 ? -10.507 -16.041 15.597 1.00 85.00 119 ARG A CA 1
ATOM 908 C C . ARG A 1 119 ? -11.545 -16.065 14.471 1.00 85.00 119 ARG A C 1
ATOM 910 O O . ARG A 1 119 ? -11.928 -17.137 14.007 1.00 85.00 119 ARG A O 1
ATOM 917 N N . ARG A 1 120 ? -11.994 -14.899 14.011 1.00 82.88 120 ARG A N 1
ATOM 918 C CA . ARG A 1 120 ? -12.959 -14.713 12.930 1.00 82.88 120 ARG A CA 1
ATOM 919 C C . ARG A 1 120 ? -12.499 -13.560 12.055 1.00 82.88 120 ARG A C 1
ATOM 921 O O . ARG A 1 120 ? -12.060 -12.530 12.554 1.00 82.88 120 ARG A O 1
ATOM 928 N N . LEU A 1 121 ? -12.602 -13.753 10.745 1.00 86.06 121 LEU A N 1
ATOM 929 C CA . LEU A 1 121 ? -12.361 -12.710 9.757 1.00 86.06 121 LEU A CA 1
ATOM 930 C C . LEU A 1 121 ? -13.707 -12.092 9.363 1.00 86.06 121 LEU A C 1
ATOM 932 O O . LEU A 1 121 ? -14.593 -12.824 8.914 1.00 86.06 121 LEU A O 1
ATOM 936 N N . PRO A 1 122 ? -13.887 -10.771 9.513 1.00 89.25 122 PRO A N 1
ATOM 937 C CA . PRO A 1 122 ? -15.075 -10.085 9.026 1.00 89.25 122 PRO A CA 1
ATOM 938 C C . PRO A 1 122 ? -15.294 -10.329 7.532 1.00 89.25 122 PRO A C 1
ATOM 940 O O . PRO A 1 122 ? -14.345 -10.288 6.743 1.00 89.25 122 PRO A O 1
ATOM 943 N N . ALA A 1 123 ? -16.555 -10.498 7.125 1.00 90.56 123 ALA A N 1
ATOM 944 C CA . ALA A 1 123 ? -16.907 -10.793 5.735 1.00 90.56 123 ALA A CA 1
ATOM 945 C C . ALA A 1 123 ? -16.323 -9.769 4.745 1.00 90.56 123 ALA A C 1
ATOM 947 O O . ALA A 1 123 ? -15.840 -10.151 3.689 1.00 90.56 123 ALA A O 1
ATOM 948 N N . TRP A 1 124 ? -16.288 -8.482 5.110 1.00 92.88 124 TRP A N 1
ATOM 949 C CA . TRP A 1 124 ? -15.742 -7.425 4.253 1.00 92.88 124 TRP A CA 1
ATOM 950 C C . TRP A 1 124 ? -14.226 -7.511 4.026 1.00 92.88 124 TRP A C 1
ATOM 952 O O . TRP A 1 124 ? -13.751 -7.091 2.972 1.00 92.88 124 TRP A O 1
ATOM 962 N N . MET A 1 125 ? -13.462 -8.045 4.988 1.00 91.88 125 MET A N 1
ATOM 963 C CA . MET A 1 125 ? -12.017 -8.258 4.832 1.00 91.88 125 MET A CA 1
ATOM 964 C C . MET A 1 125 ? -11.774 -9.427 3.881 1.00 91.88 125 MET A C 1
ATOM 966 O O . MET A 1 125 ? -10.953 -9.330 2.973 1.00 91.88 125 MET A O 1
ATOM 970 N N . ALA A 1 126 ? -12.542 -10.508 4.044 1.00 92.50 126 ALA A N 1
ATOM 971 C CA . ALA A 1 126 ? -12.468 -11.671 3.169 1.00 92.50 126 ALA A CA 1
ATOM 972 C C . ALA A 1 126 ? -12.873 -11.326 1.726 1.00 92.50 126 ALA A C 1
ATOM 974 O O . ALA A 1 126 ? -12.137 -11.641 0.794 1.00 92.50 126 ALA A O 1
ATOM 975 N N . THR A 1 127 ? -13.996 -10.626 1.528 1.00 94.12 127 THR A N 1
ATOM 976 C CA . THR A 1 127 ? -14.445 -10.226 0.186 1.00 94.12 127 THR A CA 1
ATOM 977 C C . THR A 1 127 ? -13.528 -9.181 -0.442 1.00 94.12 127 THR A C 1
ATOM 979 O O . THR A 1 127 ? -13.283 -9.246 -1.643 1.00 94.12 127 THR A O 1
ATOM 982 N N . GLY A 1 128 ? -12.974 -8.255 0.348 1.00 93.88 128 GLY A N 1
ATOM 983 C CA . GLY A 1 128 ? -11.988 -7.287 -0.131 1.00 93.88 128 GLY A CA 1
ATOM 984 C C . GLY A 1 128 ? -10.679 -7.933 -0.582 1.00 93.88 128 GLY A C 1
ATOM 985 O O . GLY A 1 128 ? -10.164 -7.585 -1.642 1.00 93.88 128 GLY A O 1
ATOM 986 N N . LEU A 1 129 ? -10.171 -8.911 0.175 1.00 95.19 129 LEU A N 1
ATOM 987 C CA . LEU A 1 129 ? -8.996 -9.692 -0.216 1.00 95.19 129 LEU A CA 1
ATOM 988 C C . LEU A 1 129 ? -9.275 -10.536 -1.466 1.00 95.19 129 LEU A C 1
ATOM 990 O O . LEU A 1 129 ? -8.464 -10.538 -2.387 1.00 95.19 129 LEU A O 1
ATOM 994 N N . ALA A 1 130 ? -10.427 -11.208 -1.527 1.00 95.50 130 ALA A N 1
ATOM 995 C CA . ALA A 1 130 ? -10.830 -11.983 -2.698 1.00 95.50 130 ALA A CA 1
ATOM 996 C C . ALA A 1 130 ? -10.936 -11.097 -3.950 1.00 95.50 130 ALA A C 1
ATOM 998 O O . ALA A 1 130 ? -10.387 -11.442 -4.992 1.00 95.50 130 ALA A O 1
ATOM 999 N N . GLY A 1 131 ? -11.565 -9.923 -3.832 1.00 95.00 131 GLY A N 1
ATOM 1000 C CA . GLY A 1 131 ? -11.624 -8.932 -4.905 1.00 95.00 131 GLY A CA 1
ATOM 1001 C C . GLY A 1 131 ? -10.233 -8.506 -5.369 1.00 95.00 131 GLY A C 1
ATOM 1002 O O . GLY A 1 131 ? -9.953 -8.547 -6.562 1.00 95.00 131 GLY A O 1
ATOM 1003 N N . ALA A 1 132 ? -9.334 -8.176 -4.437 1.00 95.00 132 ALA A N 1
ATOM 1004 C CA . ALA A 1 132 ? -7.959 -7.792 -4.759 1.00 95.00 132 ALA A CA 1
ATOM 1005 C C . ALA A 1 132 ? -7.174 -8.898 -5.473 1.00 95.00 132 ALA A C 1
ATOM 1007 O O . ALA A 1 132 ? -6.466 -8.609 -6.436 1.00 95.00 132 ALA A O 1
ATOM 1008 N N . LEU A 1 133 ? -7.335 -10.158 -5.060 1.00 95.25 133 LEU A N 1
ATOM 1009 C CA . LEU A 1 133 ? -6.719 -11.304 -5.733 1.00 95.25 133 LEU A CA 1
ATOM 1010 C C . LEU A 1 133 ? -7.250 -11.483 -7.157 1.00 95.25 133 LEU A C 1
ATOM 1012 O O . LEU A 1 133 ? -6.461 -11.707 -8.071 1.00 95.25 133 LEU A O 1
ATOM 1016 N N . VAL A 1 134 ? -8.563 -11.344 -7.363 1.00 95.56 134 VAL A N 1
ATOM 1017 C CA . VAL A 1 134 ? -9.163 -11.414 -8.704 1.00 95.56 134 VAL A CA 1
ATOM 1018 C C . VAL A 1 134 ? -8.661 -10.265 -9.579 1.00 95.56 134 VAL A C 1
ATOM 1020 O O . VAL A 1 134 ? -8.248 -10.504 -10.710 1.00 95.56 134 VAL A O 1
ATOM 1023 N N . GLY A 1 135 ? -8.631 -9.035 -9.060 1.00 93.31 135 GLY A N 1
ATOM 1024 C CA . GLY A 1 135 ? -8.143 -7.865 -9.798 1.00 93.31 135 GLY A CA 1
ATOM 1025 C C . GLY A 1 135 ? -6.680 -8.011 -10.204 1.00 93.31 135 GLY A C 1
ATOM 1026 O O . GLY A 1 135 ? -6.310 -7.743 -11.345 1.00 93.31 135 GLY A O 1
ATOM 1027 N N . PHE A 1 136 ? -5.863 -8.529 -9.290 1.00 92.69 136 PHE A N 1
ATOM 1028 C CA . PHE A 1 136 ? -4.457 -8.810 -9.544 1.00 92.69 136 PHE A CA 1
ATOM 1029 C C . PHE A 1 136 ? -4.251 -9.943 -10.557 1.00 92.69 136 PHE A C 1
ATOM 1031 O O . PHE A 1 136 ? -3.405 -9.838 -11.444 1.00 92.69 136 PHE A O 1
ATOM 1038 N N . ALA A 1 137 ? -5.052 -11.009 -10.481 1.00 91.69 137 ALA A N 1
ATOM 1039 C CA . ALA A 1 137 ? -5.014 -12.094 -11.456 1.00 91.69 137 ALA A CA 1
ATOM 1040 C C . ALA A 1 137 ? -5.394 -11.605 -12.862 1.00 91.69 137 ALA A C 1
ATOM 1042 O O . ALA A 1 137 ? -4.723 -11.960 -13.831 1.00 91.69 137 ALA A O 1
ATOM 1043 N N . LEU A 1 138 ? -6.419 -10.755 -12.986 1.00 91.06 138 LEU A N 1
ATOM 1044 C CA . LEU A 1 138 ? -6.803 -10.132 -14.259 1.00 91.06 138 LEU A CA 1
ATOM 1045 C C . LEU A 1 138 ? -5.679 -9.267 -14.834 1.00 91.06 138 LEU A C 1
ATOM 1047 O O . LEU A 1 138 ? -5.423 -9.314 -16.036 1.00 91.06 138 LEU A O 1
ATOM 1051 N N . LEU A 1 139 ? -4.981 -8.519 -13.978 1.00 89.00 139 LEU A N 1
ATOM 1052 C CA . LEU A 1 139 ? -3.841 -7.704 -14.384 1.00 89.00 139 LEU A CA 1
ATOM 1053 C C . LEU A 1 139 ? -2.692 -8.567 -14.928 1.00 89.00 139 LEU A C 1
ATOM 1055 O O . LEU A 1 139 ? -2.219 -8.322 -16.034 1.00 89.00 139 LEU A O 1
ATOM 1059 N N . ILE A 1 140 ? -2.279 -9.607 -14.193 1.00 85.00 140 ILE A N 1
ATOM 1060 C CA . ILE A 1 140 ? -1.168 -10.483 -14.607 1.00 85.00 140 ILE A CA 1
ATOM 1061 C C . ILE A 1 140 ? -1.510 -11.276 -15.869 1.00 85.00 140 ILE A C 1
ATOM 1063 O O . ILE A 1 140 ? -0.654 -11.456 -16.735 1.00 85.00 140 ILE A O 1
ATOM 1067 N N . THR A 1 141 ? -2.747 -11.762 -15.976 1.00 83.44 141 THR A N 1
ATOM 1068 C CA . THR A 1 141 ? -3.181 -12.598 -17.106 1.00 83.44 141 THR A CA 1
ATOM 1069 C C . THR A 1 141 ? -3.515 -11.796 -18.363 1.00 83.44 141 THR A C 1
ATOM 1071 O O . THR A 1 141 ? -3.816 -12.382 -19.408 1.00 83.44 141 THR A O 1
ATOM 1074 N N . ALA A 1 142 ? -3.432 -10.464 -18.311 1.00 81.94 142 ALA A N 1
ATOM 1075 C CA . ALA A 1 142 ? -3.642 -9.623 -19.474 1.00 81.94 142 ALA A CA 1
ATOM 1076 C C . ALA A 1 142 ? -2.656 -10.001 -20.594 1.00 81.94 142 ALA A C 1
ATOM 1078 O O . ALA A 1 142 ? -1.439 -10.004 -20.416 1.00 81.94 142 ALA A O 1
ATOM 1079 N N . ARG A 1 143 ? -3.184 -10.287 -21.792 1.00 60.56 143 ARG A N 1
ATOM 1080 C CA . ARG A 1 143 ? -2.410 -10.744 -22.968 1.00 60.56 143 ARG A CA 1
ATOM 1081 C C . ARG A 1 143 ? -1.207 -9.860 -23.316 1.00 60.56 143 ARG A C 1
ATOM 1083 O O . ARG A 1 143 ? -0.193 -10.368 -23.786 1.00 60.56 143 ARG A O 1
ATOM 1090 N N . GLY A 1 144 ? -1.300 -8.555 -23.058 1.00 63.69 144 GLY A N 1
ATOM 1091 C CA . GLY A 1 144 ? -0.192 -7.618 -23.261 1.00 63.69 144 GLY A CA 1
ATOM 1092 C C . GLY A 1 144 ? 1.046 -7.946 -22.419 1.00 63.69 144 GLY A C 1
ATOM 1093 O O . GLY A 1 144 ? 2.163 -7.689 -22.862 1.00 63.69 144 GLY A O 1
ATOM 1094 N N . ASN A 1 145 ? 0.867 -8.570 -21.254 1.00 69.12 145 ASN A N 1
ATOM 1095 C CA . ASN A 1 145 ? 1.966 -8.960 -20.382 1.00 69.12 145 ASN A CA 1
ATOM 1096 C C . ASN A 1 145 ? 2.726 -10.176 -20.918 1.00 69.12 145 ASN A C 1
ATOM 1098 O O . ASN A 1 145 ? 3.956 -10.183 -20.959 1.00 69.12 145 ASN A O 1
ATOM 1102 N N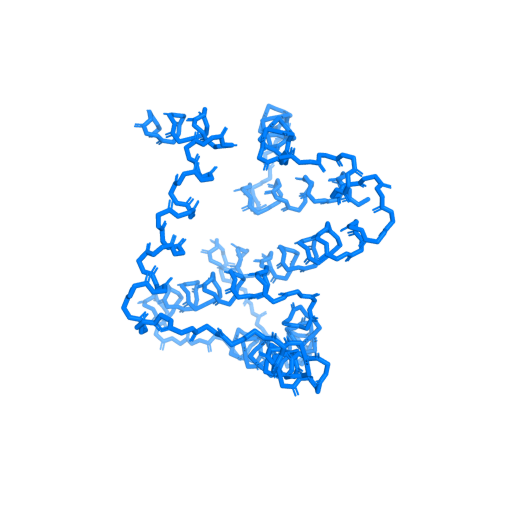 . PHE A 1 146 ? 1.997 -11.170 -21.430 1.00 63.91 146 PHE A N 1
ATOM 1103 C CA . PHE A 1 146 ? 2.591 -12.352 -22.055 1.00 63.91 146 PHE A CA 1
ATOM 1104 C C . PHE A 1 146 ? 3.363 -12.013 -23.334 1.00 63.91 146 PHE A C 1
ATOM 1106 O O . PHE A 1 146 ? 4.470 -12.510 -23.520 1.00 63.91 146 PHE A O 1
ATOM 1113 N N . ASN A 1 147 ? 2.837 -11.105 -24.164 1.00 66.19 147 ASN A N 1
ATOM 1114 C CA . ASN A 1 147 ? 3.516 -10.660 -25.388 1.00 66.19 147 ASN A CA 1
ATOM 1115 C C . ASN A 1 147 ? 4.813 -9.882 -25.106 1.00 66.19 147 ASN A C 1
ATOM 1117 O O . ASN A 1 147 ? 5.731 -9.880 -25.924 1.00 66.19 147 ASN A O 1
ATOM 1121 N N . ARG A 1 148 ? 4.906 -9.210 -23.951 1.00 65.56 148 ARG A N 1
ATOM 1122 C CA . ARG A 1 148 ? 6.147 -8.562 -23.503 1.00 65.56 148 ARG A CA 1
ATOM 1123 C C . ARG A 1 148 ? 7.126 -9.576 -22.927 1.00 65.56 148 ARG A C 1
ATOM 1125 O O . ARG A 1 148 ? 8.316 -9.468 -23.195 1.00 65.56 148 ARG A O 1
ATOM 1132 N N . ALA A 1 149 ? 6.639 -10.571 -22.187 1.00 60.78 149 ALA A N 1
ATOM 1133 C CA . ALA A 1 149 ? 7.468 -11.638 -21.634 1.00 60.78 149 ALA A CA 1
ATOM 1134 C C . ALA A 1 149 ? 8.100 -12.527 -22.721 1.00 60.78 149 ALA A C 1
ATOM 1136 O O . ALA A 1 149 ? 9.244 -12.940 -22.561 1.00 60.78 149 ALA A O 1
ATOM 1137 N N . SER A 1 150 ? 7.415 -12.765 -23.846 1.00 60.03 150 SER A N 1
ATOM 1138 C CA . SER A 1 150 ? 7.943 -13.562 -24.968 1.00 60.03 150 SER A CA 1
ATOM 1139 C C . SER A 1 150 ? 9.116 -12.915 -25.717 1.00 60.03 150 SER A C 1
ATOM 1141 O O . SER A 1 150 ? 9.783 -13.595 -26.490 1.00 60.03 150 SER A O 1
ATOM 1143 N N . GLY A 1 151 ? 9.373 -11.618 -25.511 1.00 59.25 151 GLY A N 1
ATOM 1144 C CA . GLY A 1 151 ? 10.527 -10.915 -26.082 1.00 59.25 151 GLY A CA 1
ATOM 1145 C C . GLY A 1 151 ? 11.818 -11.053 -25.266 1.00 59.25 151 GLY A C 1
ATOM 1146 O O . GLY A 1 151 ? 12.883 -10.694 -25.761 1.00 59.25 151 GLY A O 1
ATOM 1147 N N . PHE A 1 152 ? 11.745 -11.573 -24.035 1.00 59.59 152 PHE A N 1
ATOM 1148 C CA . PHE A 1 152 ? 12.899 -11.743 -23.150 1.00 59.59 152 PHE A CA 1
ATOM 1149 C C . PHE A 1 152 ? 13.274 -13.223 -23.054 1.00 59.59 152 PHE A C 1
ATOM 1151 O O . PHE A 1 152 ? 12.731 -13.978 -22.248 1.00 59.59 152 PHE A O 1
ATOM 1158 N N . SER A 1 153 ? 14.218 -13.636 -23.897 1.00 52.59 153 SER A N 1
ATOM 1159 C CA . SER A 1 153 ? 14.889 -14.931 -23.793 1.00 52.59 153 SER A CA 1
ATOM 1160 C C . SER A 1 153 ? 15.936 -14.871 -22.676 1.00 52.59 153 SER A C 1
ATOM 1162 O O . SER A 1 153 ? 17.121 -14.675 -22.941 1.00 52.59 153 SER A O 1
ATOM 1164 N N . ASP A 1 154 ? 15.502 -14.999 -21.422 1.00 58.34 154 ASP A N 1
ATOM 1165 C CA . ASP A 1 154 ? 16.422 -15.115 -20.286 1.00 58.34 154 ASP A CA 1
ATOM 1166 C C . ASP A 1 154 ? 17.062 -16.518 -20.308 1.00 58.34 154 ASP A C 1
ATOM 1168 O O . ASP A 1 154 ? 16.424 -17.505 -19.946 1.00 58.34 154 ASP A O 1
ATOM 1172 N N . TYR A 1 155 ? 18.322 -16.605 -20.746 1.00 54.94 155 TYR A N 1
ATOM 1173 C CA . TYR A 1 155 ? 19.126 -17.841 -20.764 1.00 54.94 155 TYR A CA 1
ATOM 1174 C C . TYR A 1 155 ? 19.708 -18.222 -19.386 1.00 54.94 155 TYR A C 1
ATOM 1176 O O . TYR A 1 155 ? 20.436 -19.207 -19.272 1.00 54.94 155 TYR A O 1
ATOM 1184 N N . ASP A 1 156 ? 19.392 -17.464 -18.333 1.00 64.44 156 ASP A N 1
ATOM 1185 C CA . ASP A 1 156 ? 19.906 -17.694 -16.983 1.00 64.44 156 ASP A CA 1
ATOM 1186 C C . ASP A 1 156 ? 19.087 -18.726 -16.197 1.00 64.44 156 ASP A C 1
ATOM 1188 O O . ASP A 1 156 ? 17.860 -18.810 -16.295 1.00 64.44 156 ASP A O 1
ATOM 1192 N N . SER A 1 157 ? 19.773 -19.481 -15.334 1.00 79.06 157 SER A N 1
ATOM 1193 C CA . SER A 1 157 ? 19.117 -20.390 -14.391 1.00 79.06 157 SER A CA 1
ATOM 1194 C C . SER A 1 157 ? 18.131 -19.633 -13.483 1.00 79.06 157 SER A C 1
ATOM 1196 O O . SER A 1 157 ? 18.381 -18.490 -13.082 1.00 79.06 157 SER A O 1
ATOM 1198 N N . LEU A 1 158 ? 17.017 -20.278 -13.105 1.00 75.75 158 LEU A N 1
ATOM 1199 C CA . LEU A 1 158 ? 15.987 -19.673 -12.245 1.00 75.75 158 LEU A CA 1
ATOM 1200 C C . LEU A 1 158 ? 16.577 -19.089 -10.950 1.00 75.75 158 LEU A C 1
ATOM 1202 O O . LEU A 1 158 ? 16.187 -18.000 -10.531 1.00 75.75 158 LEU A O 1
ATOM 1206 N N . LEU A 1 159 ? 17.542 -19.788 -10.344 1.00 79.69 159 LEU A N 1
ATOM 1207 C CA . LEU A 1 159 ? 18.197 -19.361 -9.110 1.00 79.69 159 LEU A CA 1
ATOM 1208 C C . LEU A 1 159 ? 19.001 -18.069 -9.313 1.00 79.69 159 LEU A C 1
ATOM 1210 O O . LEU A 1 159 ? 18.856 -17.130 -8.529 1.00 79.69 159 LEU A O 1
ATOM 1214 N N . THR A 1 160 ? 19.790 -17.995 -10.389 1.00 80.88 160 THR A N 1
ATOM 1215 C CA . THR A 1 160 ? 20.582 -16.804 -10.738 1.00 80.88 160 THR A CA 1
ATOM 1216 C C . THR A 1 160 ? 19.677 -15.590 -10.939 1.00 80.88 160 THR A C 1
ATOM 1218 O O . THR A 1 160 ? 19.958 -14.511 -10.420 1.00 80.88 160 THR A O 1
ATOM 1221 N N . ARG A 1 161 ? 18.535 -15.774 -11.610 1.00 79.69 161 ARG A N 1
ATOM 1222 C CA . ARG A 1 161 ? 17.565 -14.703 -11.870 1.00 79.69 161 ARG A CA 1
ATOM 1223 C C . ARG A 1 161 ? 16.986 -14.110 -10.586 1.00 79.69 161 ARG A C 1
ATOM 1225 O O . ARG A 1 161 ? 16.919 -12.888 -10.448 1.00 79.69 161 ARG A O 1
ATOM 1232 N N . TYR A 1 162 ? 16.564 -14.955 -9.645 1.00 82.19 162 TYR A N 1
ATOM 1233 C CA . TYR A 1 162 ? 16.037 -14.481 -8.363 1.00 82.19 162 TYR A CA 1
ATOM 1234 C C . TYR A 1 162 ? 17.123 -13.844 -7.496 1.00 82.19 162 TYR A C 1
ATOM 1236 O O . TYR A 1 162 ? 16.864 -12.800 -6.900 1.00 82.19 162 TYR A O 1
ATOM 1244 N N . ALA A 1 163 ? 18.336 -14.405 -7.475 1.00 84.56 163 ALA A N 1
ATOM 1245 C CA . ALA A 1 163 ? 19.462 -13.828 -6.745 1.00 84.56 163 ALA A CA 1
ATOM 1246 C C . ALA A 1 163 ? 19.812 -12.426 -7.270 1.00 84.56 163 ALA A C 1
ATOM 1248 O O . ALA A 1 163 ? 19.880 -11.477 -6.492 1.00 84.56 163 ALA A O 1
ATOM 1249 N N . MET A 1 164 ? 19.939 -12.264 -8.590 1.00 84.00 164 MET A N 1
ATOM 1250 C CA . MET A 1 164 ? 20.215 -10.970 -9.226 1.00 84.00 164 MET A CA 1
ATOM 1251 C C . MET A 1 164 ? 19.131 -9.934 -8.919 1.00 84.00 164 MET A C 1
ATOM 1253 O O . MET A 1 164 ? 19.443 -8.804 -8.551 1.00 84.00 164 MET A O 1
ATOM 1257 N N . ARG A 1 165 ? 17.851 -10.319 -9.008 1.00 83.50 165 ARG A N 1
ATOM 1258 C CA . ARG A 1 165 ? 16.729 -9.433 -8.653 1.00 83.50 165 ARG A CA 1
ATOM 1259 C C . ARG A 1 165 ? 16.758 -9.036 -7.181 1.00 83.50 165 ARG A C 1
ATOM 1261 O O . ARG A 1 165 ? 16.526 -7.875 -6.865 1.00 83.50 165 ARG A O 1
ATOM 1268 N N . PHE A 1 166 ? 17.073 -9.975 -6.295 1.00 84.88 166 PHE A N 1
ATOM 1269 C CA . PHE A 1 166 ? 17.191 -9.706 -4.867 1.00 84.88 166 PHE A CA 1
ATOM 1270 C C . PHE A 1 166 ? 18.322 -8.713 -4.568 1.00 84.88 166 PHE A C 1
ATOM 1272 O O . PHE A 1 166 ? 18.091 -7.715 -3.886 1.00 84.88 166 PHE A O 1
ATOM 1279 N N . PHE A 1 167 ? 19.514 -8.917 -5.137 1.00 86.56 167 PHE A N 1
ATOM 1280 C CA . PHE A 1 167 ? 20.627 -7.974 -4.991 1.00 86.56 167 PHE A CA 1
ATOM 1281 C C . PHE A 1 167 ? 20.323 -6.605 -5.606 1.00 86.56 167 PHE A C 1
ATOM 1283 O O . PHE A 1 167 ? 20.674 -5.586 -5.017 1.00 86.56 167 PHE A O 1
ATOM 1290 N N . ALA A 1 168 ? 19.622 -6.554 -6.741 1.00 83.88 168 ALA A N 1
ATOM 1291 C CA . ALA A 1 168 ? 19.177 -5.294 -7.331 1.00 83.88 168 ALA A CA 1
ATOM 1292 C C . ALA A 1 168 ? 18.225 -4.531 -6.394 1.00 83.88 168 ALA A C 1
ATOM 1294 O O . ALA A 1 168 ? 18.398 -3.329 -6.199 1.00 83.88 168 ALA A O 1
ATOM 1295 N N . CYS A 1 169 ? 17.272 -5.221 -5.756 1.00 82.25 169 CYS A N 1
ATOM 1296 C CA . CYS A 1 169 ? 16.404 -4.614 -4.746 1.00 82.25 169 CYS A CA 1
ATOM 1297 C C . CYS A 1 169 ? 17.195 -4.104 -3.532 1.00 82.25 169 CYS A C 1
ATOM 1299 O O . CYS A 1 169 ? 16.918 -3.005 -3.056 1.00 82.25 169 CYS A O 1
ATOM 1301 N N . LEU A 1 170 ? 18.187 -4.861 -3.048 1.00 83.38 170 LEU A N 1
ATOM 1302 C CA . LEU A 1 170 ? 19.052 -4.428 -1.943 1.00 83.38 170 LEU A CA 1
ATOM 1303 C C . LEU A 1 170 ? 19.860 -3.177 -2.299 1.00 83.38 170 LEU A C 1
ATOM 1305 O O . LEU A 1 170 ? 19.925 -2.248 -1.498 1.00 83.38 170 LEU A O 1
ATOM 1309 N N . ASN A 1 171 ? 20.438 -3.132 -3.500 1.00 85.62 171 ASN A N 1
ATOM 1310 C CA . ASN A 1 171 ? 21.183 -1.966 -3.970 1.00 85.62 171 ASN A CA 1
ATOM 1311 C C . ASN A 1 171 ? 20.269 -0.746 -4.121 1.00 85.62 171 ASN A C 1
ATOM 1313 O O . ASN A 1 171 ? 20.600 0.315 -3.611 1.00 85.62 171 ASN A O 1
ATOM 1317 N N . MET A 1 172 ? 19.073 -0.900 -4.699 1.00 82.56 172 MET A N 1
ATOM 1318 C CA . MET A 1 172 ? 18.096 0.195 -4.763 1.00 82.56 172 MET A CA 1
ATOM 1319 C C . MET A 1 172 ? 17.700 0.712 -3.377 1.00 82.56 172 MET A C 1
ATOM 1321 O O . MET A 1 172 ? 17.567 1.918 -3.181 1.00 82.56 172 MET A O 1
ATOM 1325 N N . LEU A 1 173 ? 17.521 -0.183 -2.402 1.00 81.44 173 LEU A N 1
ATOM 1326 C CA . LEU A 1 173 ? 17.199 0.212 -1.033 1.00 81.44 173 LEU A CA 1
ATOM 1327 C C . LEU A 1 173 ? 18.361 0.980 -0.386 1.00 81.44 173 LEU A C 1
ATOM 1329 O O . LEU A 1 173 ? 18.140 1.970 0.309 1.00 81.44 173 LEU A O 1
ATOM 1333 N N . LYS A 1 174 ? 19.598 0.549 -0.643 1.00 81.75 174 LYS A N 1
ATOM 1334 C CA . LYS A 1 174 ? 20.803 1.251 -0.202 1.00 81.75 174 LYS A CA 1
ATOM 1335 C C . LYS A 1 174 ? 20.909 2.638 -0.841 1.00 81.75 174 LYS A C 1
ATOM 1337 O O . LYS A 1 174 ? 21.188 3.592 -0.131 1.00 81.75 174 LYS A O 1
ATOM 1342 N N . ASP A 1 175 ? 20.668 2.759 -2.139 1.00 82.88 175 ASP A N 1
ATOM 1343 C CA . ASP A 1 175 ? 20.916 4.005 -2.870 1.00 82.88 175 ASP A CA 1
ATOM 1344 C C . ASP A 1 175 ? 19.825 5.062 -2.633 1.00 82.88 175 ASP A C 1
ATOM 1346 O O . ASP A 1 175 ? 20.134 6.250 -2.595 1.00 82.88 175 ASP A O 1
ATOM 1350 N N . TYR A 1 176 ? 18.567 4.647 -2.430 1.00 82.31 176 TYR A N 1
ATOM 1351 C CA . TYR A 1 176 ? 17.414 5.562 -2.360 1.00 82.31 176 TYR A CA 1
ATOM 1352 C C . TYR A 1 176 ? 16.672 5.578 -1.017 1.00 82.31 176 TYR A C 1
ATOM 1354 O O . TYR A 1 176 ? 15.739 6.357 -0.840 1.00 82.31 176 TYR A O 1
ATOM 1362 N N . ALA A 1 177 ? 17.027 4.709 -0.067 1.00 81.56 177 ALA A N 1
ATOM 1363 C CA . ALA A 1 177 ? 16.349 4.642 1.230 1.00 81.56 177 ALA A CA 1
ATOM 1364 C C . ALA A 1 177 ? 17.307 4.591 2.428 1.00 81.56 177 ALA A C 1
ATOM 1366 O O . ALA A 1 177 ? 16.846 4.398 3.553 1.00 81.56 177 ALA A O 1
ATOM 1367 N N . LEU A 1 178 ? 18.615 4.809 2.234 1.00 81.75 178 LEU A N 1
ATOM 1368 C CA . LEU A 1 178 ? 19.610 4.788 3.315 1.00 81.75 178 LEU A CA 1
ATOM 1369 C C . LEU A 1 178 ? 19.218 5.672 4.516 1.00 81.75 178 LEU A C 1
ATOM 1371 O O . LEU A 1 178 ? 19.239 5.169 5.641 1.00 81.75 178 LEU A O 1
ATOM 1375 N N . PRO A 1 179 ? 18.812 6.949 4.331 1.00 79.94 179 PRO A N 1
ATOM 1376 C CA . PRO A 1 179 ? 18.463 7.811 5.465 1.00 79.94 179 PRO A CA 1
ATOM 1377 C C . PRO A 1 179 ? 17.229 7.304 6.226 1.00 79.94 179 PRO A C 1
ATOM 1379 O O . PRO A 1 179 ? 17.134 7.415 7.451 1.00 79.94 179 PRO A O 1
ATOM 1382 N N . LEU A 1 180 ? 16.288 6.687 5.509 1.00 79.31 180 LEU A N 1
ATOM 1383 C CA . LEU A 1 180 ? 15.088 6.094 6.095 1.00 79.31 180 LEU A CA 1
ATOM 1384 C C . LEU A 1 180 ? 15.400 4.794 6.839 1.00 79.31 180 LEU A C 1
ATOM 1386 O O . LEU A 1 180 ? 14.869 4.571 7.921 1.00 79.31 180 LEU A O 1
ATOM 1390 N N . LEU A 1 181 ? 16.304 3.970 6.312 1.00 78.38 181 LEU A N 1
ATOM 1391 C CA . LEU A 1 181 ? 16.787 2.775 6.999 1.00 78.38 181 LEU A CA 1
ATOM 1392 C C . LEU A 1 181 ? 17.503 3.123 8.306 1.00 78.38 181 LEU A C 1
ATOM 1394 O O . LEU A 1 181 ? 17.250 2.481 9.324 1.00 78.38 181 LEU A O 1
ATOM 1398 N N . PHE A 1 182 ? 18.352 4.154 8.301 1.00 81.69 182 PHE A N 1
ATOM 1399 C CA . PHE A 1 182 ? 19.017 4.618 9.518 1.00 81.69 182 PHE A CA 1
ATOM 1400 C C . PHE A 1 182 ? 18.029 5.166 10.542 1.00 81.69 182 PHE A C 1
ATOM 1402 O O . PHE A 1 182 ? 18.115 4.806 11.712 1.00 81.69 182 PHE A O 1
ATOM 1409 N N . SER A 1 183 ? 17.068 5.989 10.119 1.00 78.81 183 SER A N 1
ATOM 1410 C CA . SER A 1 183 ? 16.047 6.493 11.045 1.00 78.81 183 SER A CA 1
ATOM 1411 C C . SER A 1 183 ? 15.172 5.372 11.613 1.00 78.81 183 SER A C 1
ATOM 1413 O O . SER A 1 183 ? 14.864 5.408 12.798 1.00 78.81 183 SER A O 1
ATOM 1415 N N . PHE A 1 184 ? 14.845 4.341 10.827 1.00 74.56 184 PHE A N 1
ATOM 1416 C CA . PHE A 1 184 ? 14.138 3.157 11.322 1.00 74.56 184 PHE A CA 1
ATOM 1417 C C . PHE A 1 184 ? 14.967 2.337 12.320 1.00 74.56 184 PHE A C 1
ATOM 1419 O O . PHE A 1 184 ? 14.411 1.850 13.292 1.00 74.56 184 PHE A O 1
ATOM 1426 N N . ALA A 1 185 ? 16.279 2.191 12.112 1.00 76.00 185 ALA A N 1
ATOM 1427 C CA . ALA A 1 185 ? 17.150 1.441 13.022 1.00 76.00 185 ALA A CA 1
ATOM 1428 C C . ALA A 1 185 ? 17.380 2.137 14.379 1.00 76.00 185 ALA A C 1
ATOM 1430 O O . ALA A 1 185 ? 17.779 1.483 15.339 1.00 76.00 185 ALA A O 1
ATOM 1431 N N . ILE A 1 186 ? 17.178 3.457 14.441 1.00 74.81 186 ILE A N 1
ATOM 1432 C CA . ILE A 1 186 ? 17.354 4.272 15.652 1.00 74.81 186 ILE A CA 1
ATOM 1433 C C . ILE A 1 186 ? 16.061 4.337 16.495 1.00 74.81 186 ILE A C 1
ATOM 1435 O O . ILE A 1 186 ? 16.136 4.627 17.690 1.00 74.81 186 ILE A O 1
ATOM 1439 N N . LEU A 1 187 ? 14.894 4.085 15.886 1.00 64.31 187 LEU A N 1
ATOM 1440 C CA . LEU A 1 187 ? 13.567 4.087 16.524 1.00 64.31 187 LEU A CA 1
ATOM 1441 C C . LEU A 1 187 ? 13.243 2.759 17.221 1.00 64.31 187 LEU A C 1
ATOM 1443 O O . LEU A 1 187 ? 12.568 2.829 18.274 1.00 64.31 187 LEU A O 1
#

pLDDT: mean 85.2, std 9.44, range [52.59, 95.56]

InterPro domains:
  IPR045691 STM0557-like [PF19528] (1-187)

Radius of gyration: 18.42 Å; chains: 1; bounding box: 45×39×44 Å

Secondary structure (DSSP, 8-state):
-HHHHHHHHHHHHHTT--S---HHHHHHHHHHHHHT-TTHIIIIISHHHIIIIIIHHHHHHHHHHHHHHHHHS--PPPHHHHHHHHHHHHHHHTS-HHHHHHHHHHHHHHHHHHHHHHSS--HHHHHHHHHHHHHHHHHHT-HHHHHHHTT----S-HHHHHHHHHHHHHHHHHHHHHHHHHHHHH-

Foldseek 3Di:
DLLLLLVLVLCLVCPPDPDDPPVVSSVVSSVLVVLLDPPCCQCPVNPVNCQQHVVLLSLLSNLCNVLSNCLVPNDDDDPVLLVVLLQSLLVSLQRYQVNLVVSLVVLVVSQVVCCVVPVDGPSSSVSNSVSSVNNNVCNCPPPVNVVVVVVDPPPDDPVVVVVVVVVVVVVSCVRRPVVVVVVVVVD

Organism: NCBI:txid408170